Protein AF-A0A937Q677-F1 (afdb_monomer_lite)

Sequence (196 aa):
GVLLLVLLAGYMYITYIWAKRGGSMSMEGEDHDDSELMSLGKCWLFVIGGLFLVILGARILVPSASEIAHRIAVPDDIIACTMVALGTSLPELMTAIASVRKGHPEIMVGNVVGADVLNCLFVIGAAAVASPLAIPANFFTFHFPTMLIILYSFRVFIFMTKDGGGFKRWQGAWLLSIYLIYVALQYYLNVGTVQS

Secondary structure (DSSP, 8-state):
-HHHHHHHHHHHHHHHHHHHHS-----------------HHHHHHHHHHHHHHHHHHHHHHHHHHHHHHHHTT--HHHHHHHHHHHHHHHHHHHHHHHHHHTT-HHHHHHHHHHHHHHIIIIIHHHHHHHS-----THIIIIIHHHHHHHHHHHHHHHHHGGGS----HHHHHHHHHHHHHHHHHHHHTTTT----

Foldseek 3Di:
DVVLQVVVVVVVVVVVVCCVVVVPPDPPDDPPPVPDPPPPVVVVCCVVVVVVVLVVVLVVVLVVVLVVCVVVVHDPVCSVVVSVVCSVCVVLVVVCVVCVVVVRNVVNVVSVVVVVSCCVRPVVVVVCVVDPDDDDPVCVVQVVVLVVVLVVLVVVQVVVCVVPNPDDPVSVVVSVVSVVVSVVCCVVVVVPPPPD

pLDDT: mean 78.94, std 14.64, range [32.75, 94.12]

Structure (mmCIF, N/CA/C/O backbone):
data_AF-A0A937Q677-F1
#
_entry.id   AF-A0A937Q677-F1
#
loop_
_atom_site.group_PDB
_atom_site.id
_atom_site.type_symbol
_atom_site.label_atom_id
_atom_site.label_alt_id
_atom_site.label_comp_id
_atom_site.label_asym_id
_atom_site.label_entity_id
_atom_site.label_seq_id
_atom_site.pdbx_PDB_ins_code
_atom_site.Cartn_x
_atom_site.Cartn_y
_atom_site.Cartn_z
_atom_site.occupancy
_atom_site.B_iso_or_equiv
_atom_site.auth_seq_id
_atom_site.auth_comp_id
_atom_site.auth_asym_id
_atom_site.auth_atom_id
_atom_site.pdbx_PDB_model_num
ATOM 1 N N . GLY A 1 1 ? 4.928 -19.772 -4.722 1.00 84.50 1 GLY A N 1
ATOM 2 C CA . GLY A 1 1 ? 3.512 -19.726 -4.319 1.00 84.50 1 GLY A CA 1
ATOM 3 C C . GLY A 1 1 ? 3.270 -20.310 -2.941 1.00 84.50 1 GLY A C 1
ATOM 4 O O . GLY A 1 1 ? 3.121 -19.552 -1.995 1.00 84.50 1 GLY A O 1
ATOM 5 N N . VAL A 1 2 ? 3.286 -21.642 -2.806 1.00 88.50 2 VAL A N 1
ATOM 6 C CA . VAL A 1 2 ? 2.875 -22.368 -1.580 1.00 88.50 2 VAL A CA 1
ATOM 7 C C . VAL A 1 2 ? 3.542 -21.859 -0.294 1.00 88.50 2 VAL A C 1
ATOM 9 O O . VAL A 1 2 ? 2.855 -21.653 0.700 1.00 88.50 2 VAL A O 1
ATOM 12 N N . LEU A 1 3 ? 4.848 -21.570 -0.316 1.00 91.31 3 LEU A N 1
ATOM 13 C CA . LEU A 1 3 ? 5.565 -21.024 0.845 1.00 91.31 3 LEU A CA 1
ATOM 14 C C . LEU A 1 3 ? 4.978 -19.691 1.347 1.00 91.31 3 LEU A C 1
ATOM 16 O O . LEU A 1 3 ? 4.844 -19.511 2.553 1.00 91.31 3 LEU A O 1
ATOM 20 N N . LEU A 1 4 ? 4.593 -18.778 0.447 1.00 89.06 4 LEU A N 1
ATOM 21 C CA . LEU A 1 4 ? 4.008 -17.481 0.820 1.00 89.06 4 LEU A CA 1
ATOM 22 C C . LEU A 1 4 ? 2.631 -17.653 1.473 1.00 89.06 4 LEU A C 1
ATOM 24 O O . LEU A 1 4 ? 2.328 -16.972 2.447 1.00 89.06 4 LEU A O 1
ATOM 28 N N . LEU A 1 5 ? 1.832 -18.610 0.992 1.00 90.31 5 LEU A N 1
ATOM 29 C CA . LEU A 1 5 ? 0.529 -18.934 1.579 1.00 90.31 5 LEU A CA 1
ATOM 30 C C . LEU A 1 5 ? 0.665 -19.592 2.961 1.00 90.31 5 LEU A C 1
ATOM 32 O O . LEU A 1 5 ? -0.107 -19.287 3.867 1.00 90.31 5 LEU A O 1
ATOM 36 N N . VAL A 1 6 ? 1.673 -20.448 3.156 1.00 92.50 6 VAL A N 1
ATOM 37 C CA . VAL A 1 6 ? 1.996 -21.001 4.483 1.00 92.50 6 VAL A CA 1
ATOM 38 C C . VAL A 1 6 ? 2.438 -19.888 5.436 1.00 92.50 6 VAL A C 1
ATOM 40 O O . VAL A 1 6 ? 2.006 -19.857 6.588 1.00 92.50 6 VAL A O 1
ATOM 43 N N . LEU A 1 7 ? 3.248 -18.941 4.956 1.00 91.94 7 LEU A N 1
ATOM 44 C CA . LEU A 1 7 ? 3.677 -17.789 5.747 1.00 91.94 7 LEU A CA 1
ATOM 45 C C . LEU A 1 7 ? 2.488 -16.892 6.114 1.00 91.94 7 LEU A C 1
ATOM 47 O O . LEU A 1 7 ? 2.388 -16.475 7.264 1.00 91.94 7 LEU A O 1
ATOM 51 N N . LEU A 1 8 ? 1.545 -16.671 5.192 1.00 92.12 8 LEU A N 1
ATOM 52 C CA . LEU A 1 8 ? 0.288 -15.970 5.470 1.00 92.12 8 LEU A CA 1
ATOM 53 C C . LEU A 1 8 ? -0.513 -16.650 6.582 1.00 92.12 8 LEU A C 1
ATOM 55 O O . LEU A 1 8 ? -0.942 -15.983 7.521 1.00 92.12 8 LEU A O 1
ATOM 59 N N . ALA A 1 9 ? -0.691 -17.971 6.498 1.00 91.75 9 ALA A N 1
ATOM 60 C CA . ALA A 1 9 ? -1.401 -18.732 7.521 1.00 91.75 9 ALA A CA 1
ATOM 61 C C . ALA A 1 9 ? -0.704 -18.616 8.888 1.00 91.75 9 ALA A C 1
ATOM 63 O O . ALA A 1 9 ? -1.363 -18.396 9.904 1.00 91.75 9 ALA A O 1
ATOM 64 N N . GLY A 1 10 ? 0.631 -18.681 8.908 1.00 92.31 10 GLY A N 1
ATOM 65 C CA . GLY A 1 10 ? 1.434 -18.448 10.108 1.00 92.31 10 GLY A CA 1
ATOM 66 C C . GLY A 1 10 ? 1.271 -17.033 10.671 1.00 92.31 10 GLY A C 1
ATOM 67 O O . GLY A 1 10 ? 1.056 -16.879 11.871 1.00 92.31 10 GLY A O 1
ATOM 68 N N . TYR A 1 11 ? 1.309 -16.005 9.820 1.00 90.00 11 TYR A N 1
ATOM 69 C CA . TYR A 1 11 ? 1.083 -14.612 10.212 1.00 90.00 11 TYR A CA 1
ATOM 70 C C . TYR A 1 11 ? -0.312 -14.416 10.817 1.00 90.00 11 TYR A C 1
ATOM 72 O O . TYR A 1 11 ? -0.428 -13.875 11.916 1.00 90.00 11 TYR A O 1
ATOM 80 N N . MET A 1 12 ? -1.365 -14.909 10.155 1.00 89.50 12 MET A N 1
ATOM 81 C CA . MET A 1 12 ? -2.733 -14.838 10.678 1.00 89.50 12 MET A CA 1
ATOM 82 C C . MET A 1 12 ? -2.859 -15.558 12.021 1.00 89.50 12 MET A C 1
ATOM 84 O O . MET A 1 12 ? -3.497 -15.041 12.934 1.00 89.50 12 MET A O 1
ATOM 88 N N . TYR A 1 13 ? -2.219 -16.718 12.170 1.00 91.44 13 TYR A N 1
ATOM 89 C CA . TYR A 1 13 ? -2.234 -17.483 13.413 1.00 91.44 13 TYR A CA 1
ATOM 90 C C . TYR A 1 13 ? -1.513 -16.764 14.563 1.00 91.44 13 TYR A C 1
ATOM 92 O O . TYR A 1 13 ? -2.050 -16.680 15.669 1.00 91.44 13 TYR A O 1
ATOM 100 N N . ILE A 1 14 ? -0.325 -16.200 14.316 1.00 89.19 14 ILE A N 1
ATOM 101 C CA . ILE A 1 14 ? 0.430 -15.430 15.318 1.00 89.19 14 ILE A CA 1
ATOM 102 C C . ILE A 1 14 ? -0.356 -14.186 15.731 1.00 89.19 14 ILE A C 1
ATOM 104 O O . ILE A 1 14 ? -0.534 -13.953 16.926 1.00 89.19 14 ILE A O 1
ATOM 108 N N . THR A 1 15 ? -0.873 -13.428 14.762 1.00 85.88 15 THR A N 1
ATOM 109 C CA . THR A 1 15 ? -1.679 -12.227 15.015 1.00 85.88 15 THR A CA 1
ATOM 110 C C . THR A 1 15 ? -2.950 -12.569 15.788 1.00 85.88 15 THR A C 1
ATOM 112 O O . THR A 1 15 ? -3.281 -11.885 16.752 1.00 85.88 15 THR A O 1
ATOM 115 N N . TYR A 1 16 ? -3.622 -13.671 15.445 1.00 86.75 16 TYR A N 1
ATOM 116 C CA . TYR A 1 16 ? -4.781 -14.166 16.186 1.00 86.75 16 TYR A CA 1
ATOM 117 C C . TYR A 1 16 ? -4.435 -14.511 17.643 1.00 86.75 16 TYR A C 1
ATOM 119 O O . TYR A 1 16 ? -5.156 -14.130 18.566 1.00 86.75 16 TYR A O 1
ATOM 127 N N . ILE A 1 17 ? -3.309 -15.192 17.882 1.00 86.19 17 ILE A N 1
ATOM 128 C CA . ILE A 1 17 ? -2.849 -15.510 19.241 1.00 86.19 17 ILE A CA 1
ATOM 129 C C . ILE A 1 17 ? -2.483 -14.246 20.014 1.00 86.19 17 ILE A C 1
ATOM 131 O O . ILE A 1 17 ? -2.814 -14.152 21.194 1.00 86.19 17 ILE A O 1
ATOM 135 N N . TRP A 1 18 ? -1.800 -13.290 19.386 1.00 83.75 18 TRP A N 1
ATOM 136 C CA . TRP A 1 18 ? -1.428 -12.025 20.019 1.00 83.75 18 TRP A CA 1
ATOM 137 C C . TRP A 1 18 ? -2.662 -11.202 20.381 1.00 83.75 18 TRP A C 1
ATOM 139 O O . TRP A 1 18 ? -2.760 -10.742 21.515 1.00 83.75 18 TRP A O 1
ATOM 149 N N . ALA A 1 19 ? -3.645 -11.122 19.484 1.00 79.94 19 ALA A N 1
ATOM 150 C CA . ALA A 1 19 ? -4.929 -10.485 19.760 1.00 79.94 19 ALA A CA 1
ATOM 151 C C . ALA A 1 19 ? -5.662 -11.164 20.929 1.00 79.94 19 ALA A C 1
ATOM 153 O O . ALA A 1 19 ? -6.208 -10.489 21.798 1.00 79.94 19 ALA A O 1
ATOM 154 N N . LYS A 1 20 ? -5.623 -12.502 21.003 1.00 80.81 20 LYS A N 1
ATOM 155 C CA . LYS A 1 20 ? -6.254 -13.266 22.089 1.00 80.81 20 LYS A CA 1
ATOM 156 C C . LYS A 1 20 ? -5.504 -13.170 23.425 1.00 80.81 20 LYS A C 1
ATOM 158 O O . LYS A 1 20 ? -6.129 -13.282 24.474 1.00 80.81 20 LYS A O 1
ATOM 163 N N . ARG A 1 21 ? -4.176 -13.010 23.410 1.00 75.56 21 ARG A N 1
ATOM 164 C CA . ARG A 1 21 ? -3.330 -12.932 24.620 1.00 75.56 21 ARG A CA 1
ATOM 165 C C . ARG A 1 21 ? -3.148 -11.509 25.158 1.00 75.56 21 ARG A C 1
ATOM 167 O O . ARG A 1 21 ? -2.834 -11.374 26.333 1.00 75.56 21 ARG A O 1
ATOM 174 N N . GLY A 1 22 ? -3.328 -10.480 24.332 1.00 57.59 22 GLY A N 1
ATOM 175 C CA . GLY A 1 22 ? -3.119 -9.069 24.673 1.00 57.59 22 GLY A CA 1
ATOM 176 C C . GLY A 1 22 ? -4.382 -8.221 24.541 1.00 57.59 22 GLY A C 1
ATOM 177 O O . GLY A 1 22 ? -4.305 -7.115 24.017 1.00 57.59 22 GLY A O 1
ATOM 178 N N . GLY A 1 23 ? -5.539 -8.752 24.950 1.00 50.75 23 GLY A N 1
ATOM 179 C CA . GLY A 1 23 ? -6.844 -8.098 24.838 1.00 50.75 23 GLY A CA 1
ATOM 180 C C . GLY A 1 23 ? -6.971 -6.813 25.660 1.00 50.75 23 GLY A C 1
ATOM 181 O O . GLY A 1 23 ? -7.596 -6.827 26.709 1.00 50.75 23 GLY A O 1
ATOM 182 N N . SER A 1 24 ? -6.374 -5.731 25.164 1.00 43.12 24 SER A N 1
ATOM 183 C CA . SER A 1 24 ? -6.767 -4.327 25.317 1.00 43.12 24 SER A CA 1
ATOM 184 C C . SER A 1 24 ? -5.703 -3.478 24.615 1.00 43.12 24 SER A C 1
ATOM 186 O O . SER A 1 24 ? -4.842 -2.872 25.251 1.00 43.12 24 SER A O 1
ATOM 188 N N . MET A 1 25 ? -5.725 -3.443 23.282 1.00 41.78 25 MET A N 1
ATOM 189 C CA . MET A 1 25 ? -5.209 -2.257 22.607 1.00 41.78 25 MET A CA 1
ATOM 190 C C . MET A 1 25 ? -6.271 -1.201 22.865 1.00 41.78 25 MET A C 1
ATOM 192 O O . MET A 1 25 ? -7.358 -1.273 22.296 1.00 41.78 25 MET A O 1
ATOM 196 N N . SER A 1 26 ? -6.016 -0.358 23.860 1.00 37.59 26 SER A N 1
ATOM 197 C CA . SER A 1 26 ? -6.897 0.724 24.268 1.00 37.59 26 SER A CA 1
ATOM 198 C C . SER A 1 26 ? -7.192 1.586 23.047 1.00 37.59 26 SER A C 1
ATOM 200 O O . SER A 1 26 ? -6.361 2.392 22.636 1.00 37.59 26 SER A O 1
ATOM 202 N N . MET A 1 27 ? -8.373 1.393 22.457 1.00 39.50 27 MET A N 1
ATOM 203 C CA . MET A 1 27 ? -9.041 2.470 21.747 1.00 39.50 27 MET A CA 1
ATOM 204 C C . MET A 1 27 ? -9.381 3.507 22.812 1.00 39.50 27 MET A C 1
ATOM 206 O O . MET A 1 27 ? -10.426 3.445 23.452 1.00 39.50 27 MET A O 1
ATOM 210 N N . GLU A 1 28 ? -8.437 4.397 23.099 1.00 35.53 28 GLU A N 1
ATOM 211 C CA . GLU A 1 28 ? -8.758 5.614 23.826 1.00 35.53 28 GLU A CA 1
ATOM 212 C C . GLU A 1 28 ? -9.603 6.484 22.893 1.00 35.53 28 GLU A C 1
ATOM 214 O O . GLU A 1 28 ? -9.104 7.026 21.909 1.00 35.53 28 GLU A O 1
ATOM 219 N N . GLY A 1 29 ? -10.895 6.589 23.214 1.00 39.66 29 GLY A N 1
ATOM 220 C CA . GLY A 1 29 ? -11.734 7.703 22.788 1.00 39.66 29 GLY A CA 1
ATOM 221 C C . GLY A 1 29 ? -12.753 7.435 21.681 1.00 39.66 29 GLY A C 1
ATOM 222 O O . GLY A 1 29 ? -12.838 8.231 20.756 1.00 39.66 29 GLY A O 1
ATOM 223 N N . GLU A 1 30 ? -13.594 6.413 21.806 1.00 38.16 30 GLU A N 1
ATOM 224 C CA . GLU A 1 30 ? -15.012 6.624 21.492 1.00 38.16 30 GLU A CA 1
ATOM 225 C C . GLU A 1 30 ? -15.757 6.454 22.817 1.00 38.16 30 GLU A C 1
ATOM 227 O O . GLU A 1 30 ? -15.551 5.463 23.523 1.00 38.16 30 GLU A O 1
ATOM 232 N N . ASP A 1 31 ? -16.562 7.454 23.193 1.00 33.97 31 ASP A N 1
ATOM 233 C CA . ASP A 1 31 ? -17.651 7.245 24.139 1.00 33.97 31 ASP A CA 1
ATOM 234 C C . ASP A 1 31 ? -18.405 6.019 23.625 1.00 33.97 31 ASP A C 1
ATOM 236 O O . ASP A 1 31 ? -19.114 6.084 22.617 1.00 33.97 31 ASP A O 1
ATOM 240 N N . HIS A 1 32 ? -18.184 4.876 24.275 1.00 40.62 32 HIS A N 1
ATOM 241 C CA . HIS A 1 32 ? -19.080 3.747 24.170 1.00 40.62 32 HIS A CA 1
ATOM 242 C C . HIS A 1 32 ? -20.385 4.237 24.784 1.00 40.62 32 HIS A C 1
ATOM 244 O O . HIS A 1 32 ? -20.652 4.048 25.967 1.00 40.62 32 HIS A O 1
ATOM 250 N N . ASP A 1 33 ? -21.192 4.912 23.967 1.00 36.78 33 ASP A N 1
ATOM 251 C CA . ASP A 1 33 ? -22.622 4.804 24.115 1.00 36.78 33 ASP A CA 1
ATOM 252 C C . ASP A 1 33 ? -22.855 3.293 24.123 1.00 36.78 33 ASP A C 1
ATOM 254 O O . ASP A 1 33 ? -22.565 2.609 23.130 1.00 36.78 33 ASP A O 1
ATOM 258 N N . ASP A 1 34 ? -23.275 2.770 25.276 1.00 39.81 34 ASP A N 1
ATOM 259 C CA . ASP A 1 34 ? -23.801 1.419 25.482 1.00 39.81 34 ASP A CA 1
ATOM 260 C C . ASP A 1 34 ? -25.092 1.251 24.648 1.00 39.81 34 ASP A C 1
ATOM 262 O O . ASP A 1 34 ? -26.147 0.829 25.122 1.00 39.81 34 ASP A O 1
ATOM 266 N N . SER A 1 35 ? -25.033 1.636 23.374 1.00 46.31 35 SER A N 1
ATOM 267 C CA . SER A 1 35 ? -26.044 1.434 22.369 1.00 46.31 35 SER A CA 1
ATOM 268 C C . SER A 1 35 ? -26.069 -0.064 22.116 1.00 46.31 35 SER A C 1
ATOM 270 O O . SER A 1 35 ? -25.126 -0.643 21.578 1.00 46.31 35 SER A O 1
ATOM 272 N N . GLU A 1 36 ? -27.121 -0.684 22.652 1.00 55.19 36 GLU A N 1
ATOM 273 C CA . GLU A 1 36 ? -27.552 -2.067 22.468 1.00 55.19 36 GLU A CA 1
ATOM 274 C C . GLU A 1 36 ? -26.677 -2.858 21.494 1.00 55.19 36 GLU A C 1
ATOM 276 O O . GLU A 1 36 ? -26.716 -2.576 20.293 1.00 55.19 36 GLU A O 1
ATOM 281 N N . LEU A 1 37 ?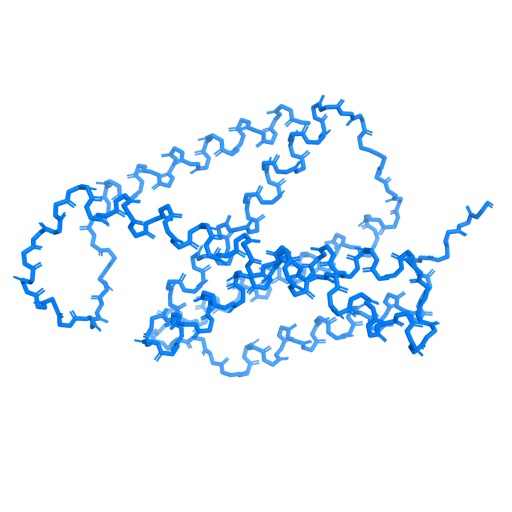 -25.943 -3.868 21.994 1.00 58.88 37 LEU A N 1
ATOM 282 C CA . LEU A 1 37 ? -25.223 -4.852 21.177 1.00 58.88 37 LEU A CA 1
ATOM 283 C C . LEU A 1 37 ? -26.008 -5.120 19.892 1.00 58.88 37 LEU A C 1
ATOM 285 O O . LEU A 1 37 ? -27.051 -5.783 19.915 1.00 58.88 37 LEU A O 1
ATOM 289 N N . MET A 1 38 ? -25.544 -4.537 18.781 1.00 61.06 38 MET A N 1
ATOM 290 C CA . MET A 1 38 ? -26.293 -4.598 17.539 1.00 61.06 38 MET A CA 1
ATOM 291 C C . MET A 1 38 ? -26.485 -6.070 17.204 1.00 61.06 38 MET A C 1
ATOM 293 O O . MET A 1 38 ? -25.516 -6.823 17.100 1.00 61.06 38 MET A O 1
ATOM 297 N N . SER A 1 39 ? -27.749 -6.486 17.070 1.00 81.12 39 SER A N 1
ATOM 298 C CA . SER A 1 39 ? -28.092 -7.849 16.667 1.00 81.12 39 SER A CA 1
ATOM 299 C C . SER A 1 39 ? -27.192 -8.276 15.509 1.00 81.12 39 SER A C 1
ATOM 301 O O . SER A 1 39 ? -27.015 -7.510 14.559 1.00 81.12 39 SER A O 1
ATOM 303 N N . LEU A 1 40 ? -26.642 -9.494 15.576 1.00 83.94 40 LEU A N 1
ATOM 304 C CA . LEU A 1 40 ? -25.746 -10.059 14.558 1.00 83.94 40 LEU A CA 1
ATOM 305 C C . LEU A 1 40 ? -26.269 -9.832 13.129 1.00 83.94 40 LEU A C 1
ATOM 307 O O . LEU A 1 40 ? -25.483 -9.580 12.218 1.00 83.94 40 LEU A O 1
ATOM 311 N N . GLY A 1 41 ? -27.594 -9.842 12.944 1.00 87.94 41 GLY A N 1
ATOM 312 C CA . GLY A 1 41 ? -28.233 -9.532 11.665 1.00 87.94 41 GLY A CA 1
ATOM 313 C C . GLY A 1 41 ? -27.984 -8.102 11.168 1.00 87.94 41 GLY A C 1
ATOM 314 O O . GLY A 1 41 ? -27.694 -7.914 9.991 1.00 87.94 41 GLY A O 1
ATOM 315 N N . LYS A 1 42 ? -28.033 -7.093 12.048 1.00 87.62 42 LYS A N 1
ATOM 316 C CA . LYS A 1 42 ? -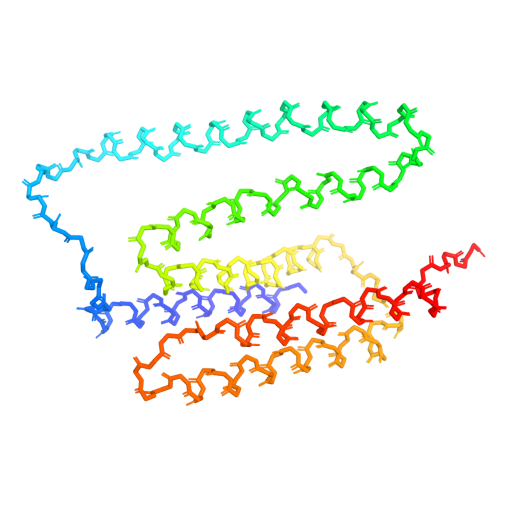27.715 -5.698 11.699 1.00 87.62 42 LYS A CA 1
ATOM 317 C C . LYS A 1 42 ? -26.235 -5.544 11.337 1.00 87.62 42 LYS A C 1
ATOM 319 O O . LYS A 1 42 ? -25.933 -4.875 10.355 1.00 87.62 42 LYS A O 1
ATOM 324 N N . CYS A 1 43 ? -25.325 -6.199 12.062 1.00 87.94 43 CYS A N 1
ATOM 325 C CA . CYS A 1 43 ? -23.891 -6.172 11.745 1.00 87.94 43 CYS A CA 1
ATOM 326 C C . CYS A 1 43 ? -23.606 -6.749 10.353 1.00 87.94 43 CYS A C 1
ATOM 328 O O . CYS A 1 43 ? -22.952 -6.102 9.537 1.00 87.94 43 CYS A O 1
ATOM 330 N N . TRP A 1 44 ? -24.155 -7.928 10.046 1.00 91.81 44 TRP A N 1
ATOM 331 C CA . TRP A 1 44 ? -24.030 -8.524 8.714 1.00 91.81 44 TRP A CA 1
ATOM 332 C C . TRP A 1 44 ? -24.647 -7.651 7.622 1.00 91.81 44 TRP A C 1
ATOM 334 O O . TRP A 1 44 ? -24.061 -7.520 6.549 1.00 91.81 44 TRP A O 1
ATOM 344 N N . LEU A 1 45 ? -25.784 -7.008 7.900 1.00 92.38 45 LEU A N 1
ATOM 345 C CA . LEU A 1 45 ? -26.418 -6.083 6.964 1.00 92.38 45 LEU A CA 1
ATOM 346 C C . LEU A 1 45 ? -25.519 -4.881 6.650 1.00 92.38 45 LEU A C 1
ATOM 348 O O . LEU A 1 45 ? -25.371 -4.535 5.481 1.00 92.38 45 LEU A O 1
ATOM 352 N N . PHE A 1 46 ? -24.871 -4.282 7.653 1.00 90.81 46 PHE A N 1
ATOM 353 C CA . PHE A 1 46 ? -23.921 -3.189 7.427 1.00 90.81 46 PHE A CA 1
ATOM 354 C C . PHE A 1 46 ? -22.671 -3.638 6.667 1.00 90.81 46 PHE A C 1
ATOM 356 O O . PHE A 1 46 ? -22.234 -2.926 5.766 1.00 90.81 46 PHE A O 1
ATOM 363 N N . VAL A 1 47 ? -22.120 -4.817 6.973 1.00 89.50 47 VAL A N 1
ATOM 364 C CA . VAL A 1 47 ? -20.946 -5.355 6.263 1.00 89.50 47 VAL A CA 1
ATOM 365 C C . VAL A 1 47 ? -21.270 -5.618 4.793 1.00 89.50 47 VAL A C 1
ATOM 367 O O . VAL A 1 47 ? -20.558 -5.145 3.909 1.00 89.50 47 VAL A O 1
ATOM 370 N N . ILE A 1 48 ? -22.361 -6.335 4.515 1.00 93.25 48 ILE A N 1
ATOM 371 C CA . ILE A 1 48 ? -22.765 -6.674 3.145 1.00 93.25 48 ILE A CA 1
ATOM 372 C C . ILE A 1 48 ? -23.190 -5.414 2.386 1.00 93.25 48 ILE A C 1
ATOM 374 O O . ILE A 1 48 ? -22.788 -5.227 1.240 1.00 93.25 48 ILE A O 1
ATOM 378 N N . GLY A 1 49 ? -23.963 -4.530 3.022 1.00 94.12 49 GLY A N 1
ATOM 379 C CA . GLY A 1 49 ? -24.399 -3.268 2.428 1.00 94.12 49 GLY A CA 1
ATOM 380 C C . GLY A 1 49 ? -23.228 -2.339 2.106 1.00 94.12 49 GLY A C 1
ATOM 381 O O . GLY A 1 49 ? -23.166 -1.789 1.009 1.00 94.12 49 GLY A O 1
ATOM 382 N N . GLY A 1 50 ? -22.264 -2.217 3.022 1.00 89.94 50 GLY A N 1
ATOM 383 C CA . GLY A 1 50 ? -21.039 -1.450 2.809 1.00 89.94 50 GLY A CA 1
ATOM 384 C C . GLY A 1 50 ? -20.196 -2.022 1.671 1.00 89.94 50 GLY A C 1
ATOM 385 O O . GLY A 1 50 ? -19.814 -1.285 0.764 1.00 89.94 50 GLY A O 1
ATOM 386 N N . LEU A 1 51 ? -19.975 -3.340 1.662 1.00 89.19 51 LEU A N 1
ATOM 387 C CA . LEU A 1 51 ? -19.246 -4.017 0.588 1.00 89.19 51 LEU A CA 1
ATOM 388 C C . LEU A 1 51 ? -19.928 -3.814 -0.772 1.00 89.19 51 LEU A C 1
ATOM 390 O O . LEU A 1 51 ? -19.267 -3.481 -1.755 1.00 89.19 51 LEU A O 1
ATOM 394 N N . PHE A 1 52 ? -21.252 -3.966 -0.825 1.00 92.19 52 PHE A N 1
ATOM 395 C CA . PHE A 1 52 ? -22.034 -3.731 -2.035 1.00 92.19 52 PHE A CA 1
ATOM 396 C C . PHE A 1 52 ? -21.877 -2.293 -2.541 1.00 92.19 52 PHE A C 1
ATOM 398 O O . PHE A 1 52 ? -21.634 -2.084 -3.729 1.00 92.19 52 PHE A O 1
ATOM 405 N N . LEU A 1 53 ? -21.961 -1.305 -1.646 1.00 90.25 53 LEU A N 1
ATOM 406 C CA . LEU A 1 53 ? -21.837 0.105 -2.004 1.00 90.25 53 LEU A CA 1
ATOM 407 C C . LEU A 1 53 ? -20.432 0.449 -2.521 1.00 90.25 53 LEU A C 1
ATOM 409 O O . LEU A 1 53 ? -20.310 1.197 -3.489 1.00 90.25 53 LEU A O 1
ATOM 413 N N . VAL A 1 54 ? -19.383 -0.136 -1.934 1.00 87.56 54 VAL A N 1
ATOM 414 C CA . VAL A 1 54 ? -17.997 0.016 -2.409 1.00 87.56 54 VAL A CA 1
ATOM 415 C C . VAL A 1 54 ? -17.836 -0.565 -3.814 1.00 87.56 54 VAL A C 1
ATOM 417 O O . VAL A 1 54 ? -17.313 0.111 -4.700 1.00 87.56 54 VAL A O 1
ATOM 420 N N . ILE A 1 55 ? -18.332 -1.785 -4.051 1.00 87.19 55 ILE A N 1
ATOM 421 C CA . ILE A 1 55 ? -18.268 -2.435 -5.370 1.00 87.19 55 ILE A CA 1
ATOM 422 C C . ILE A 1 55 ? -19.036 -1.618 -6.412 1.00 87.19 55 ILE A C 1
ATOM 424 O O . ILE A 1 55 ? -18.551 -1.413 -7.526 1.00 87.19 55 ILE A O 1
ATOM 428 N N . LEU A 1 56 ? -20.230 -1.139 -6.059 1.00 89.69 56 LEU A N 1
ATOM 429 C CA . LEU A 1 56 ? -21.054 -0.331 -6.949 1.00 89.69 56 LEU A CA 1
ATOM 430 C C . LEU A 1 56 ? -20.379 1.009 -7.269 1.00 89.69 56 LEU A C 1
ATOM 432 O O . LEU A 1 56 ? -20.317 1.396 -8.434 1.00 89.69 56 LEU A O 1
ATOM 436 N N . GLY A 1 57 ? -19.820 1.677 -6.258 1.00 87.38 57 GLY A N 1
ATOM 437 C CA . GLY A 1 57 ? -19.070 2.919 -6.426 1.00 87.38 57 GLY A CA 1
ATOM 438 C C . GLY A 1 57 ? -17.886 2.748 -7.375 1.00 87.38 57 GLY A C 1
ATOM 439 O O . GLY A 1 57 ? -17.751 3.518 -8.324 1.00 87.38 57 GLY A O 1
ATOM 440 N N . ALA A 1 58 ? -17.087 1.693 -7.193 1.00 84.25 58 ALA A N 1
ATOM 441 C CA . ALA A 1 58 ? -15.974 1.378 -8.087 1.00 84.25 58 ALA A CA 1
ATOM 442 C C . ALA A 1 58 ? -16.448 1.096 -9.525 1.00 84.25 58 ALA A C 1
ATOM 444 O O . ALA A 1 58 ? -15.872 1.624 -10.475 1.00 84.25 58 ALA A O 1
ATOM 445 N N . ARG A 1 59 ? -17.540 0.334 -9.700 1.00 86.12 59 ARG A N 1
ATOM 446 C CA . ARG A 1 59 ? -18.116 0.033 -11.024 1.00 86.12 59 ARG A CA 1
ATOM 447 C C . ARG A 1 59 ? -18.635 1.258 -11.772 1.00 86.12 59 ARG A C 1
ATOM 449 O O . ARG A 1 59 ? -18.681 1.213 -12.994 1.00 86.12 59 ARG A O 1
ATOM 456 N N . ILE A 1 60 ? -19.039 2.316 -11.074 1.00 88.06 60 ILE A N 1
ATOM 457 C CA . ILE A 1 60 ? -19.507 3.562 -11.701 1.00 88.06 60 ILE A CA 1
ATOM 458 C C . ILE A 1 60 ? -18.330 4.510 -11.955 1.00 88.06 60 ILE A C 1
ATOM 460 O O . ILE A 1 60 ? -18.222 5.099 -13.033 1.00 88.06 60 ILE A O 1
ATOM 464 N N . LEU A 1 61 ? -17.432 4.647 -10.978 1.00 85.94 61 LEU A N 1
ATOM 465 C CA . LEU A 1 61 ? -16.307 5.576 -11.035 1.00 85.94 61 LEU A CA 1
ATOM 466 C C . LEU A 1 61 ? -15.278 5.167 -12.096 1.00 85.94 61 LEU A C 1
ATOM 468 O O . LEU A 1 61 ? -14.820 6.018 -12.857 1.00 85.94 61 LEU A O 1
ATOM 472 N N . VAL A 1 62 ? -14.948 3.874 -12.180 1.00 84.62 62 VAL A N 1
ATOM 473 C CA . VAL A 1 62 ? -13.892 3.375 -13.071 1.00 84.62 62 VAL A CA 1
ATOM 474 C C . VAL A 1 62 ? -14.202 3.636 -14.558 1.00 84.62 62 VAL A C 1
ATOM 476 O O . VAL A 1 62 ? -13.384 4.259 -15.231 1.00 84.62 62 VAL A O 1
ATOM 479 N N . PRO A 1 63 ? -15.379 3.274 -15.101 1.00 85.38 63 PRO A N 1
ATOM 480 C CA . PRO A 1 63 ? -15.699 3.571 -16.498 1.00 85.38 63 PRO A CA 1
ATOM 481 C C . PRO A 1 63 ? -15.828 5.072 -16.771 1.00 85.38 63 PRO A C 1
ATOM 483 O O . PRO A 1 63 ? -15.378 5.553 -17.806 1.00 85.38 63 PRO A O 1
ATOM 486 N N . SER A 1 64 ? -16.398 5.831 -15.829 1.00 88.12 64 SER A N 1
ATOM 487 C CA . SER A 1 64 ? -16.607 7.274 -15.997 1.00 88.12 64 SER A CA 1
ATOM 488 C C . SER A 1 64 ? -15.285 8.037 -16.108 1.00 88.12 64 SER A C 1
ATOM 490 O O . SER A 1 64 ? -15.142 8.912 -16.958 1.00 88.12 64 SER A O 1
ATOM 492 N N . ALA A 1 65 ? -14.296 7.698 -15.280 1.00 85.94 65 ALA A N 1
ATOM 493 C CA . ALA A 1 65 ? -12.974 8.312 -15.367 1.00 85.94 65 ALA A CA 1
ATOM 494 C C . ALA A 1 65 ? -12.152 7.781 -16.560 1.00 85.94 65 ALA A C 1
ATOM 496 O O . ALA A 1 65 ? -11.388 8.551 -17.140 1.00 85.94 65 ALA A O 1
ATOM 497 N N . SER A 1 66 ? -12.372 6.533 -16.997 1.00 85.56 66 SER A N 1
ATOM 498 C CA . SER A 1 66 ? -11.806 5.997 -18.248 1.00 85.56 66 SER A CA 1
ATOM 499 C C . SER A 1 66 ? -12.245 6.826 -19.457 1.00 85.56 66 SER A C 1
ATOM 501 O O . SER A 1 66 ? -11.416 7.252 -20.253 1.00 85.56 66 SER A O 1
ATOM 503 N N . GLU A 1 67 ? -13.539 7.135 -19.561 1.00 87.88 67 GLU A N 1
ATOM 504 C CA . GLU A 1 67 ? -14.107 7.952 -20.642 1.00 87.88 67 GLU A CA 1
ATOM 505 C C . GLU A 1 67 ? -13.504 9.369 -20.681 1.00 87.88 67 GLU A C 1
ATOM 507 O O . GLU A 1 67 ? -13.212 9.904 -21.752 1.00 87.88 67 GLU A O 1
ATOM 512 N N . ILE A 1 68 ? -13.263 9.978 -19.515 1.00 89.06 68 ILE A N 1
ATOM 513 C CA . ILE A 1 68 ? -12.576 11.276 -19.424 1.00 89.06 68 ILE A CA 1
ATOM 514 C C . ILE A 1 68 ? -11.128 11.150 -19.916 1.00 89.06 68 ILE A C 1
ATOM 516 O O . ILE A 1 68 ? -10.669 12.007 -20.670 1.00 89.06 68 ILE A O 1
ATOM 520 N N . ALA A 1 69 ? -10.425 10.082 -19.531 1.00 86.12 69 ALA A N 1
ATOM 521 C CA . ALA A 1 69 ? -9.043 9.836 -19.934 1.00 86.12 69 ALA A CA 1
ATOM 522 C C . ALA A 1 69 ? -8.897 9.599 -21.452 1.00 86.12 69 ALA A C 1
ATOM 524 O O . ALA A 1 69 ? -7.978 10.137 -22.071 1.00 86.12 69 ALA A O 1
ATOM 525 N N . HIS A 1 70 ? -9.840 8.892 -22.084 1.00 86.81 70 HIS A N 1
ATOM 526 C CA . HIS A 1 70 ? -9.852 8.743 -23.544 1.00 86.81 70 HIS A CA 1
ATOM 527 C C . HIS A 1 70 ? -10.030 10.090 -24.258 1.00 86.81 70 HIS A C 1
ATOM 529 O O . HIS A 1 70 ? -9.382 10.346 -25.273 1.00 86.81 70 HIS A O 1
ATOM 535 N N . ARG A 1 71 ? -10.857 10.999 -23.719 1.00 89.50 71 ARG A N 1
ATOM 536 C CA . ARG A 1 71 ? -11.077 12.338 -24.307 1.00 89.50 71 ARG A CA 1
ATOM 537 C C . ARG A 1 71 ? -9.838 13.224 -24.281 1.00 89.50 71 ARG A C 1
ATOM 539 O O . ARG A 1 71 ? -9.715 14.105 -25.126 1.00 89.50 71 ARG A O 1
ATOM 546 N N . ILE A 1 72 ? -8.924 12.985 -23.344 1.00 90.94 72 ILE A N 1
ATOM 547 C CA . ILE A 1 72 ? -7.622 13.662 -23.273 1.00 90.94 72 ILE A CA 1
ATOM 548 C C . ILE A 1 72 ? -6.504 12.870 -23.981 1.00 90.94 72 ILE A C 1
ATOM 550 O O . ILE A 1 72 ? -5.330 13.164 -23.774 1.00 90.94 72 ILE A O 1
ATOM 554 N N . ALA A 1 73 ? -6.867 11.901 -24.834 1.00 87.69 73 ALA A N 1
ATOM 555 C CA . ALA A 1 73 ? -5.966 11.089 -25.658 1.00 87.69 73 ALA A CA 1
ATOM 556 C C . ALA A 1 73 ? -4.923 10.275 -24.867 1.00 87.69 73 ALA A C 1
ATOM 558 O O . ALA A 1 73 ? -3.811 10.042 -25.346 1.00 87.69 73 ALA A O 1
ATOM 559 N N . VAL A 1 74 ? -5.271 9.825 -23.656 1.00 84.19 74 VAL A N 1
ATOM 560 C CA . VAL A 1 74 ? -4.428 8.892 -22.894 1.00 84.19 74 VAL A CA 1
ATOM 561 C C . VAL A 1 74 ? -4.559 7.486 -23.506 1.00 84.19 74 VAL A C 1
ATOM 563 O O . VAL A 1 74 ? -5.680 7.059 -23.775 1.00 84.19 74 VAL A O 1
ATOM 566 N N . PRO A 1 75 ? -3.450 6.751 -23.714 1.00 84.25 75 PRO A N 1
ATOM 567 C CA . PRO A 1 75 ? -3.483 5.375 -24.210 1.00 84.25 75 PRO A CA 1
ATOM 568 C C . PRO A 1 75 ? -4.274 4.413 -23.313 1.00 84.25 75 PRO A C 1
ATOM 570 O O . PRO A 1 75 ? -4.107 4.422 -22.090 1.00 84.25 75 PRO A O 1
ATOM 573 N N . ASP A 1 76 ? -5.049 3.522 -23.931 1.00 82.62 76 ASP A N 1
ATOM 574 C CA . ASP A 1 76 ? -5.926 2.546 -23.266 1.00 82.62 76 ASP A CA 1
ATOM 575 C C . ASP A 1 76 ? -5.188 1.670 -22.243 1.00 82.62 76 ASP A C 1
ATOM 577 O O . ASP A 1 76 ? -5.714 1.403 -21.164 1.00 82.62 76 ASP A O 1
ATOM 581 N N . ASP A 1 77 ? -3.939 1.292 -22.527 1.00 78.06 77 ASP A N 1
ATOM 582 C CA . ASP A 1 77 ? -3.112 0.479 -21.625 1.00 78.06 77 ASP A CA 1
ATOM 583 C C . ASP A 1 77 ? -2.792 1.209 -20.310 1.00 78.06 77 ASP A C 1
ATOM 585 O O . ASP A 1 77 ? -2.817 0.622 -19.223 1.00 78.06 77 ASP A O 1
ATOM 589 N N . ILE A 1 78 ? -2.526 2.518 -20.390 1.00 78.44 78 ILE A N 1
ATOM 590 C CA . ILE A 1 78 ? -2.247 3.364 -19.221 1.00 78.44 78 ILE A CA 1
ATOM 591 C C . ILE A 1 78 ? -3.528 3.570 -18.417 1.00 78.44 78 ILE A C 1
ATOM 593 O O . ILE A 1 78 ? -3.490 3.535 -17.182 1.00 78.44 78 ILE A O 1
ATOM 597 N N . ILE A 1 79 ? -4.659 3.747 -19.107 1.00 82.81 79 ILE A N 1
ATOM 598 C CA . ILE A 1 79 ? -5.977 3.852 -18.481 1.00 82.81 79 ILE A CA 1
ATOM 599 C C . ILE A 1 79 ? -6.295 2.554 -17.742 1.00 82.81 79 ILE A C 1
ATOM 601 O O . ILE A 1 79 ? -6.585 2.603 -16.553 1.00 82.81 79 ILE A O 1
ATOM 605 N N . ALA A 1 80 ? -6.174 1.395 -18.389 1.00 79.56 80 ALA A N 1
ATOM 606 C CA . ALA A 1 80 ? -6.450 0.102 -17.774 1.00 79.56 80 ALA A CA 1
ATOM 607 C C . ALA A 1 80 ? -5.576 -0.134 -16.534 1.00 79.56 80 ALA A C 1
ATOM 609 O O . ALA A 1 80 ? -6.097 -0.443 -15.463 1.00 79.56 80 ALA A O 1
ATOM 610 N N . CYS A 1 81 ? -4.263 0.084 -16.641 1.00 79.81 81 CYS A N 1
ATOM 611 C CA . CYS A 1 81 ? -3.336 -0.098 -15.524 1.00 79.81 81 CYS A CA 1
ATOM 612 C C . CYS A 1 81 ? -3.647 0.848 -14.348 1.00 79.81 81 CYS A C 1
ATOM 614 O O . CYS A 1 81 ? -3.759 0.416 -13.198 1.00 79.81 81 CYS A O 1
ATOM 616 N N . THR A 1 82 ? -3.861 2.135 -14.632 1.00 82.06 82 THR A N 1
ATOM 617 C CA . THR A 1 82 ? -4.076 3.158 -13.599 1.00 82.06 82 THR A CA 1
ATOM 618 C C . THR A 1 82 ? -5.461 3.055 -12.976 1.00 82.06 82 THR A C 1
ATOM 620 O O . THR A 1 82 ? -5.602 3.178 -11.765 1.00 82.06 82 THR A O 1
ATOM 623 N N . MET A 1 83 ? -6.495 2.799 -13.773 1.00 84.31 83 MET A N 1
ATOM 624 C CA . MET A 1 83 ? -7.869 2.704 -13.287 1.00 84.31 83 MET A CA 1
ATOM 625 C C . MET A 1 83 ? -8.108 1.441 -12.467 1.00 84.31 83 MET A C 1
ATOM 627 O O . MET A 1 83 ? -8.855 1.493 -11.491 1.00 84.31 83 MET A O 1
ATOM 631 N N . VAL A 1 84 ? -7.444 0.331 -12.806 1.00 80.38 84 VAL A N 1
ATOM 632 C CA . VAL A 1 84 ? -7.443 -0.870 -11.962 1.00 80.38 84 VAL A CA 1
ATOM 633 C C . VAL A 1 84 ? -6.751 -0.572 -10.633 1.00 80.38 84 VAL A C 1
ATOM 635 O O . VAL A 1 84 ? -7.347 -0.822 -9.588 1.00 80.38 84 VAL A O 1
ATOM 638 N N . ALA A 1 85 ? -5.559 0.036 -10.659 1.00 80.88 85 ALA A N 1
ATOM 639 C CA . ALA A 1 85 ? -4.825 0.394 -9.444 1.00 80.88 85 ALA A CA 1
ATOM 640 C C . ALA A 1 85 ? -5.593 1.393 -8.554 1.00 80.88 85 ALA A C 1
ATOM 642 O O . ALA A 1 85 ? -5.679 1.225 -7.337 1.00 80.88 85 ALA A O 1
ATOM 643 N N . LEU A 1 86 ? -6.208 2.416 -9.154 1.00 82.19 86 LEU A N 1
ATOM 644 C CA . LEU A 1 86 ? -7.060 3.368 -8.443 1.00 82.19 86 LEU A CA 1
ATOM 645 C C . LEU A 1 86 ? -8.291 2.674 -7.863 1.00 82.19 86 LEU A C 1
ATOM 647 O O . LEU A 1 86 ? -8.611 2.883 -6.699 1.00 82.19 86 LEU A O 1
ATOM 651 N N . GLY A 1 87 ? -8.966 1.825 -8.640 1.00 79.69 87 GLY A N 1
ATOM 652 C CA . GLY A 1 87 ? -10.149 1.098 -8.187 1.00 79.69 87 GLY A CA 1
ATOM 653 C C . GLY A 1 87 ? -9.882 0.212 -6.969 1.00 79.69 87 GLY A C 1
ATOM 654 O O . GLY A 1 87 ? -10.741 0.114 -6.094 1.00 79.69 87 GLY A O 1
ATOM 655 N N . THR A 1 88 ? -8.692 -0.389 -6.878 1.00 82.44 88 THR A N 1
ATOM 656 C CA . THR A 1 88 ? -8.304 -1.237 -5.743 1.00 82.44 88 THR A CA 1
ATOM 657 C C . THR A 1 88 ? -7.887 -0.439 -4.511 1.00 82.44 88 THR A C 1
ATOM 659 O O . THR A 1 88 ? -8.287 -0.793 -3.407 1.00 82.44 88 THR A O 1
ATOM 662 N N . SER A 1 89 ? -7.127 0.648 -4.672 1.00 85.44 89 SER A N 1
ATOM 663 C CA . SER A 1 89 ? -6.546 1.383 -3.535 1.00 85.44 89 SER A CA 1
ATOM 664 C C . SER A 1 89 ? -7.403 2.550 -3.037 1.00 85.44 89 SER A C 1
ATOM 666 O O . SER A 1 89 ? -7.189 3.056 -1.936 1.00 85.44 89 SER A O 1
ATOM 668 N N . LEU A 1 90 ? -8.396 2.996 -3.811 1.00 84.94 90 LEU A N 1
ATOM 669 C CA . LEU A 1 90 ? -9.284 4.089 -3.412 1.00 84.94 90 LEU A CA 1
ATOM 670 C C . LEU A 1 90 ? -10.147 3.739 -2.186 1.00 84.94 90 LEU A C 1
ATOM 672 O O . LEU A 1 90 ? -10.221 4.576 -1.286 1.00 84.94 90 LEU A O 1
ATOM 676 N N . PRO A 1 91 ? -10.751 2.538 -2.064 1.00 82.81 91 PRO A N 1
ATOM 677 C CA . PRO A 1 91 ? -11.441 2.140 -0.837 1.00 82.81 91 PRO A CA 1
ATOM 678 C C . PRO A 1 91 ? -10.531 2.199 0.397 1.00 82.81 91 PRO A C 1
ATOM 680 O O . PRO A 1 91 ? -10.918 2.762 1.421 1.00 82.81 91 PRO A O 1
ATOM 683 N N . GLU A 1 92 ? -9.301 1.695 0.287 1.00 84.94 92 GLU A N 1
ATOM 684 C CA . GLU A 1 92 ? -8.311 1.724 1.368 1.00 84.94 92 GLU A CA 1
ATOM 685 C C . GLU A 1 92 ? -7.962 3.162 1.761 1.00 84.94 92 GLU A C 1
ATOM 687 O O . GLU A 1 92 ? -8.030 3.511 2.942 1.00 84.94 92 GLU A O 1
ATOM 692 N N . LEU A 1 93 ? -7.705 4.031 0.778 1.00 87.50 93 LEU A N 1
ATOM 693 C CA . LEU A 1 93 ? -7.459 5.455 1.004 1.00 87.50 93 LEU A CA 1
ATOM 694 C C . LEU A 1 93 ? -8.636 6.125 1.725 1.00 87.50 93 LEU A C 1
ATOM 696 O O . LEU A 1 93 ? -8.434 6.889 2.668 1.00 87.50 93 LEU A O 1
ATOM 700 N N . MET A 1 94 ? -9.871 5.821 1.321 1.00 87.00 94 MET A N 1
ATOM 701 C CA . MET A 1 94 ? -11.065 6.377 1.957 1.00 87.00 94 MET A CA 1
ATOM 702 C C . MET A 1 94 ? -11.214 5.904 3.404 1.00 87.00 94 MET A C 1
ATOM 704 O O . MET A 1 94 ? -11.505 6.723 4.277 1.00 87.00 94 MET A O 1
ATOM 708 N N . THR A 1 95 ? -10.969 4.620 3.684 1.00 86.44 95 THR A N 1
ATOM 709 C CA . THR A 1 95 ? -10.987 4.100 5.063 1.00 86.44 95 THR A CA 1
ATOM 710 C C . THR A 1 95 ? -9.885 4.716 5.926 1.00 86.44 95 THR A C 1
ATOM 712 O O . THR A 1 95 ? -10.155 5.094 7.064 1.00 86.44 95 THR A O 1
ATOM 715 N N . ALA A 1 96 ? -8.688 4.919 5.368 1.00 87.19 96 ALA A N 1
ATOM 716 C CA . ALA A 1 96 ? -7.569 5.574 6.037 1.00 87.19 96 ALA A CA 1
ATOM 717 C C . ALA A 1 96 ? -7.871 7.045 6.374 1.00 87.19 96 ALA A C 1
ATOM 719 O O . ALA A 1 96 ? -7.643 7.499 7.496 1.00 87.19 96 ALA A O 1
ATOM 720 N N . ILE A 1 97 ? -8.438 7.801 5.428 1.00 87.81 97 ILE A N 1
ATOM 721 C CA . ILE A 1 97 ? -8.858 9.189 5.668 1.00 87.81 97 ILE A CA 1
ATOM 722 C C . ILE A 1 97 ? -9.964 9.232 6.727 1.00 87.81 97 ILE A C 1
ATOM 724 O O . ILE A 1 97 ? -9.936 10.091 7.609 1.00 87.81 97 ILE A O 1
ATOM 728 N N . ALA A 1 98 ? -10.933 8.316 6.662 1.00 86.25 98 ALA A N 1
ATOM 729 C CA . ALA A 1 98 ? -12.025 8.252 7.624 1.00 86.25 98 ALA A CA 1
ATOM 730 C C . ALA A 1 98 ? -11.524 7.971 9.050 1.00 86.25 98 ALA A C 1
ATOM 732 O O . ALA A 1 98 ? -11.938 8.671 9.972 1.00 86.25 98 ALA A O 1
ATOM 733 N N . SER A 1 99 ? -10.607 7.016 9.242 1.00 84.00 99 SER A N 1
ATOM 734 C CA . SER A 1 99 ? -10.065 6.685 10.568 1.00 84.00 99 SER A CA 1
ATOM 735 C C . SER A 1 99 ? -9.219 7.819 11.152 1.00 84.00 99 SER A C 1
ATOM 737 O O . SER A 1 99 ? -9.363 8.147 12.326 1.00 84.00 99 SER A O 1
ATOM 739 N N . VAL A 1 100 ? -8.405 8.494 10.330 1.00 85.06 100 VAL A N 1
ATOM 740 C CA . VAL A 1 100 ? -7.635 9.671 10.772 1.00 85.06 100 VAL A CA 1
ATOM 741 C C . VAL A 1 100 ? -8.563 10.826 11.152 1.00 85.06 100 VAL A C 1
ATOM 743 O O . VAL A 1 100 ? -8.346 11.473 12.173 1.00 85.06 100 VAL A O 1
ATOM 746 N N . ARG A 1 101 ? -9.627 11.075 10.375 1.00 83.06 101 ARG A N 1
ATOM 747 C CA . ARG A 1 101 ? -10.621 12.118 10.692 1.00 83.06 101 ARG A CA 1
ATOM 748 C C . ARG A 1 101 ? -11.390 11.840 11.981 1.00 83.06 101 ARG A C 1
ATOM 750 O O . ARG A 1 101 ? -11.820 12.794 12.618 1.00 83.06 101 ARG A O 1
ATOM 757 N N . LYS A 1 102 ? -11.558 10.569 12.344 1.00 83.00 102 LYS A N 1
ATOM 758 C CA . LYS A 1 102 ? -12.165 10.145 13.610 1.00 83.00 102 LYS A CA 1
ATOM 759 C C . LYS A 1 102 ? -11.205 10.189 14.804 1.00 83.00 102 LYS A C 1
ATOM 761 O O . LYS A 1 102 ? -11.640 9.936 15.912 1.00 83.00 102 LYS A O 1
ATOM 766 N N . GLY A 1 103 ? -9.931 10.532 14.600 1.00 78.75 103 GLY A N 1
ATOM 767 C CA . GLY A 1 103 ? -8.948 10.602 15.683 1.00 78.75 103 GLY A CA 1
ATOM 768 C C . GLY A 1 103 ? -8.237 9.283 15.987 1.00 78.75 103 GLY A C 1
ATOM 769 O O . GLY A 1 103 ? -7.491 9.238 16.955 1.00 78.75 103 GLY A O 1
ATOM 770 N N . HIS A 1 104 ? -8.388 8.261 15.133 1.00 78.81 104 HIS A N 1
ATOM 771 C CA . HIS A 1 104 ? -7.783 6.932 15.306 1.00 78.81 104 HIS A CA 1
ATOM 772 C C . HIS A 1 104 ? -6.750 6.601 14.210 1.00 78.81 104 HIS A C 1
ATOM 774 O O . HIS A 1 104 ? -6.978 5.736 13.348 1.00 78.81 104 HIS A O 1
ATOM 780 N N . PRO A 1 105 ? -5.602 7.302 14.164 1.00 75.56 105 PRO A N 1
ATOM 781 C CA . PRO A 1 105 ? -4.551 7.047 13.180 1.00 75.56 105 PRO A CA 1
ATOM 782 C C . PRO A 1 105 ? -3.900 5.661 13.335 1.00 75.56 105 PRO A C 1
ATOM 784 O O . PRO A 1 105 ? -3.396 5.110 12.361 1.00 75.56 105 PRO A O 1
ATOM 787 N N . GLU A 1 106 ? -3.928 5.050 14.514 1.00 75.94 106 GLU A N 1
ATOM 788 C CA . GLU A 1 106 ? -3.424 3.695 14.757 1.00 75.94 106 GLU A CA 1
ATOM 789 C C . GLU A 1 106 ? -4.204 2.627 13.974 1.00 75.94 106 GLU A C 1
ATOM 791 O O . GLU A 1 106 ? -3.600 1.710 13.410 1.00 75.94 106 GLU A O 1
ATOM 796 N N . ILE A 1 107 ? -5.526 2.794 13.839 1.00 79.81 107 ILE A N 1
ATOM 797 C CA . ILE A 1 107 ? -6.378 1.912 13.026 1.00 79.81 107 ILE A CA 1
ATOM 798 C C . ILE A 1 107 ? -6.006 2.040 11.545 1.00 79.81 107 ILE A C 1
ATOM 800 O O . ILE A 1 107 ? -5.930 1.039 10.833 1.00 79.81 107 ILE A O 1
ATOM 804 N N . MET A 1 108 ? -5.713 3.265 11.090 1.00 83.44 108 MET A N 1
ATOM 805 C CA . MET A 1 108 ? -5.247 3.529 9.725 1.00 83.44 108 MET A CA 1
ATOM 806 C C . MET A 1 108 ? -3.983 2.726 9.406 1.00 83.44 108 MET A C 1
ATOM 808 O O . MET A 1 108 ? -3.906 2.082 8.362 1.00 83.44 108 MET A O 1
ATOM 812 N N . VAL A 1 109 ? -2.993 2.757 10.307 1.00 80.50 109 VAL A N 1
ATOM 813 C CA . VAL A 1 109 ? -1.710 2.065 10.113 1.00 80.50 109 VAL A CA 1
ATOM 814 C C . VAL A 1 109 ? -1.926 0.556 10.055 1.00 80.50 109 VAL A C 1
ATOM 816 O O . VAL A 1 109 ? -1.387 -0.098 9.166 1.00 80.50 109 VAL A O 1
ATOM 819 N N . GLY A 1 110 ? -2.749 0.008 10.956 1.00 79.88 110 GLY A N 1
ATOM 820 C CA . GLY A 1 110 ? -3.106 -1.411 10.947 1.00 79.88 110 GLY A CA 1
ATOM 821 C C . GLY A 1 110 ? -3.784 -1.846 9.646 1.00 79.88 110 GLY A C 1
ATOM 822 O O . GLY A 1 110 ? -3.438 -2.892 9.100 1.00 79.88 110 GLY A O 1
ATOM 823 N N . ASN A 1 111 ? -4.692 -1.021 9.117 1.00 84.81 111 ASN A N 1
ATOM 824 C CA . ASN A 1 111 ? -5.379 -1.283 7.855 1.00 84.81 111 ASN A CA 1
ATOM 825 C C . ASN A 1 111 ? -4.420 -1.282 6.653 1.00 84.81 111 ASN A C 1
ATOM 827 O O . ASN A 1 111 ? -4.413 -2.238 5.884 1.00 84.81 111 ASN A O 1
ATOM 831 N N . VAL A 1 112 ? -3.569 -0.256 6.525 1.00 83.94 112 VAL A N 1
ATOM 832 C CA . VAL A 1 112 ? -2.600 -0.146 5.416 1.00 83.94 112 VAL A CA 1
ATOM 833 C C . VAL A 1 112 ? -1.585 -1.291 5.457 1.00 83.94 112 VAL A C 1
ATOM 835 O O . VAL A 1 112 ? -1.403 -1.994 4.468 1.00 83.94 112 VAL A O 1
ATOM 838 N N . VAL A 1 113 ? -0.976 -1.547 6.621 1.00 83.81 113 VAL A N 1
ATOM 839 C CA . VAL A 1 113 ? 0.009 -2.631 6.767 1.00 83.81 113 VAL A CA 1
ATOM 840 C C . VAL A 1 113 ? -0.639 -3.997 6.529 1.00 83.81 113 VAL A C 1
ATOM 842 O O . VAL A 1 113 ? -0.037 -4.858 5.891 1.00 83.81 113 VAL A O 1
ATOM 845 N N . GLY A 1 114 ? -1.863 -4.213 7.017 1.00 84.75 114 GLY A N 1
ATOM 846 C CA . GLY A 1 114 ? -2.602 -5.455 6.795 1.00 84.75 114 GLY A CA 1
ATOM 847 C C . GLY A 1 114 ? -2.913 -5.705 5.318 1.00 84.75 114 GLY A C 1
ATOM 848 O O . GLY A 1 114 ? -2.704 -6.821 4.837 1.00 84.75 114 GLY A O 1
ATOM 849 N N . ALA A 1 115 ? -3.356 -4.673 4.594 1.00 86.88 115 ALA A N 1
ATOM 850 C CA . ALA A 1 115 ? -3.626 -4.741 3.159 1.00 86.88 115 ALA A CA 1
ATOM 851 C C . ALA A 1 115 ? -2.358 -5.056 2.349 1.00 86.88 115 ALA A C 1
ATOM 853 O O . ALA A 1 115 ? -2.366 -5.972 1.525 1.00 86.88 115 ALA A O 1
ATOM 854 N N . ASP A 1 116 ? -1.236 -4.397 2.650 1.00 87.12 116 ASP A N 1
ATOM 855 C CA . ASP A 1 116 ? 0.051 -4.657 1.994 1.00 87.12 116 ASP A CA 1
ATOM 856 C C . ASP A 1 116 ? 0.558 -6.082 2.251 1.00 87.12 116 ASP A C 1
ATOM 858 O O . ASP A 1 116 ? 1.045 -6.755 1.337 1.00 87.12 116 ASP A O 1
ATOM 862 N N . VAL A 1 117 ? 0.413 -6.579 3.484 1.00 88.94 117 VAL A N 1
ATOM 863 C CA . VAL A 1 117 ? 0.783 -7.954 3.850 1.00 88.94 117 VAL A CA 1
ATOM 864 C C . VAL A 1 117 ? -0.086 -8.969 3.104 1.00 88.94 117 VAL A C 1
ATOM 866 O O . VAL A 1 117 ? 0.445 -9.959 2.594 1.00 88.94 117 VAL A O 1
ATOM 869 N N . LEU A 1 118 ? -1.396 -8.726 2.985 1.00 90.00 118 LEU A N 1
ATOM 870 C CA . LEU A 1 118 ? -2.288 -9.573 2.191 1.00 90.00 118 LEU A CA 1
ATOM 871 C C . LEU A 1 118 ? -1.929 -9.529 0.704 1.00 90.00 118 LEU A C 1
ATOM 873 O O . LEU A 1 118 ? -1.803 -10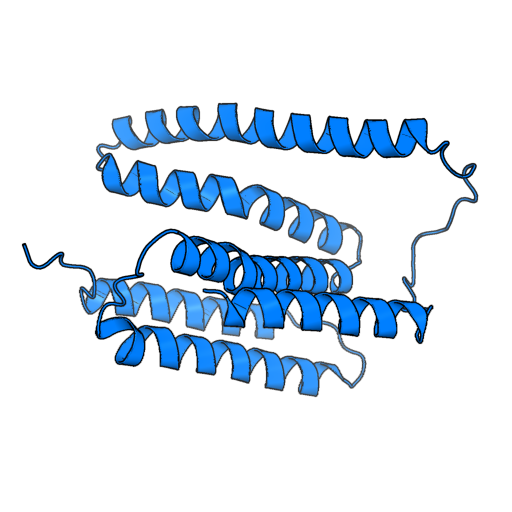.583 0.087 1.00 90.00 118 LEU A O 1
ATOM 877 N N . ASN A 1 119 ? -1.676 -8.358 0.126 1.00 88.94 119 ASN A N 1
ATOM 878 C CA . ASN A 1 119 ? -1.262 -8.251 -1.272 1.00 88.94 119 ASN A CA 1
ATOM 879 C C . ASN A 1 119 ? 0.060 -8.998 -1.524 1.00 88.94 119 ASN A C 1
ATOM 881 O O . ASN A 1 119 ? 0.161 -9.808 -2.448 1.00 88.94 119 ASN A O 1
ATOM 885 N N . CYS A 1 120 ? 1.053 -8.830 -0.651 1.00 88.25 120 CYS A N 1
ATOM 886 C CA . CYS A 1 120 ? 2.347 -9.493 -0.797 1.00 88.25 120 CYS A CA 1
ATOM 887 C C . CYS A 1 120 ? 2.287 -11.012 -0.589 1.00 88.25 120 CYS A C 1
ATOM 889 O O . CYS A 1 120 ? 2.971 -11.755 -1.289 1.00 88.25 120 CYS A O 1
ATOM 891 N N . LEU A 1 121 ? 1.516 -11.502 0.384 1.00 90.56 121 LEU A N 1
ATOM 892 C CA . LEU A 1 121 ? 1.513 -12.926 0.730 1.00 90.56 121 LEU A CA 1
ATOM 893 C C . LEU A 1 121 ? 0.411 -13.708 0.021 1.00 90.56 121 LEU A C 1
ATOM 895 O O . LEU A 1 121 ? 0.665 -14.803 -0.480 1.00 90.56 121 LEU A O 1
ATOM 899 N N . PHE A 1 122 ? -0.804 -13.161 -0.024 1.00 91.50 122 PHE A N 1
ATOM 900 C CA . PHE A 1 122 ? -1.950 -13.811 -0.644 1.00 91.50 122 PHE A CA 1
ATOM 901 C C . PHE A 1 122 ? -1.950 -13.621 -2.156 1.00 91.50 122 PHE A C 1
ATOM 903 O O . PHE A 1 122 ? -1.923 -14.619 -2.868 1.00 91.50 122 PHE A O 1
ATOM 910 N N . VAL A 1 123 ? -1.941 -12.382 -2.662 1.00 89.19 123 VAL A N 1
ATOM 911 C CA . VAL A 1 123 ? -2.087 -12.135 -4.110 1.00 89.19 123 VAL A CA 1
ATOM 912 C C . VAL A 1 123 ? -0.889 -12.697 -4.874 1.00 89.19 123 VAL A C 1
ATOM 914 O O . VAL A 1 123 ? -1.073 -13.517 -5.773 1.00 89.19 123 VAL A O 1
ATOM 917 N N . ILE A 1 124 ? 0.343 -12.357 -4.473 1.00 88.88 124 ILE A N 1
ATOM 918 C CA . ILE A 1 124 ? 1.557 -12.916 -5.101 1.00 88.88 124 ILE A CA 1
ATOM 919 C C . ILE A 1 124 ? 1.657 -14.426 -4.846 1.00 88.88 124 ILE A C 1
ATOM 921 O O . ILE A 1 124 ? 2.014 -15.186 -5.746 1.00 88.88 124 ILE A O 1
ATOM 925 N N . GLY A 1 125 ? 1.330 -14.888 -3.634 1.00 88.94 125 GLY A N 1
ATOM 926 C CA . GLY A 1 125 ? 1.362 -16.307 -3.283 1.00 88.94 125 GLY A CA 1
ATOM 927 C C . GLY A 1 125 ? 0.435 -17.149 -4.152 1.00 88.94 125 GLY A C 1
ATOM 928 O O . GLY A 1 125 ? 0.884 -18.150 -4.712 1.00 88.94 125 GLY A O 1
ATOM 929 N N . ALA A 1 126 ? -0.816 -16.719 -4.306 1.00 90.69 126 ALA A N 1
ATOM 930 C CA . ALA A 1 126 ? -1.827 -17.358 -5.137 1.00 90.69 126 ALA A CA 1
ATOM 931 C C . ALA A 1 126 ? -1.474 -17.266 -6.627 1.00 90.69 126 ALA A C 1
ATOM 933 O O . ALA A 1 126 ? -1.495 -18.289 -7.311 1.00 90.69 126 ALA A O 1
ATOM 934 N N . ALA A 1 127 ? -1.058 -16.092 -7.117 1.00 90.00 127 ALA A N 1
ATOM 935 C CA . ALA A 1 127 ? -0.626 -15.916 -8.505 1.00 90.00 127 ALA A CA 1
ATOM 936 C C . ALA A 1 127 ? 0.540 -16.853 -8.857 1.00 90.00 127 ALA A C 1
ATOM 938 O O . ALA A 1 127 ? 0.490 -17.538 -9.872 1.00 90.00 127 ALA A O 1
ATOM 939 N N . ALA A 1 128 ? 1.532 -16.973 -7.968 1.00 88.62 128 ALA A N 1
ATOM 940 C CA . ALA A 1 128 ? 2.679 -17.863 -8.136 1.00 88.62 128 ALA A CA 1
ATOM 941 C C . ALA A 1 128 ? 2.353 -19.362 -7.994 1.00 88.62 128 ALA A C 1
ATOM 943 O O . ALA A 1 128 ? 3.215 -20.190 -8.282 1.00 88.62 128 ALA A O 1
ATOM 944 N N . VAL A 1 129 ? 1.190 -19.731 -7.443 1.00 89.81 129 VAL A N 1
ATOM 945 C CA . VAL A 1 129 ? 0.682 -21.117 -7.496 1.00 89.81 129 VAL A CA 1
ATOM 946 C C . VAL A 1 129 ? -0.047 -21.355 -8.815 1.00 89.81 129 VAL A C 1
ATOM 948 O O . VAL A 1 129 ? 0.096 -22.427 -9.394 1.00 89.81 129 VAL A O 1
ATOM 951 N N . ALA A 1 130 ? -0.809 -20.367 -9.288 1.00 90.06 130 ALA A N 1
ATOM 952 C CA . ALA A 1 130 ? -1.585 -20.471 -10.517 1.00 90.06 130 ALA A CA 1
ATOM 953 C C . ALA A 1 130 ? -0.709 -20.479 -11.782 1.00 90.06 130 ALA A C 1
ATOM 955 O O . ALA A 1 130 ? -0.999 -21.221 -12.716 1.00 90.06 130 ALA A O 1
ATOM 956 N N . SER A 1 131 ? 0.354 -19.671 -11.825 1.00 85.81 131 SER A N 1
ATOM 957 C CA . SER A 1 131 ? 1.260 -19.576 -12.973 1.00 85.81 131 SER A CA 1
ATOM 958 C C . SER A 1 131 ? 2.674 -19.155 -12.539 1.00 85.81 131 SER A C 1
ATOM 960 O O . SER A 1 131 ? 2.814 -18.405 -11.567 1.00 85.81 131 SER A O 1
ATOM 962 N N . PRO A 1 132 ? 3.746 -19.599 -13.229 1.00 79.31 132 PRO A N 1
ATOM 963 C CA . PRO A 1 132 ? 5.093 -19.100 -12.980 1.00 79.31 132 PRO A CA 1
ATOM 964 C C . PRO A 1 132 ? 5.161 -17.583 -13.200 1.00 79.31 132 PRO A C 1
ATOM 966 O O . PRO A 1 132 ? 4.909 -17.088 -14.298 1.00 79.31 132 PRO A O 1
ATOM 969 N N . LEU A 1 133 ? 5.522 -16.839 -12.154 1.00 78.88 133 LEU A N 1
ATOM 970 C CA . LEU A 1 133 ? 5.740 -15.398 -12.254 1.00 78.88 133 LEU A CA 1
ATOM 971 C C . LEU A 1 133 ? 7.098 -15.135 -12.914 1.00 78.88 133 LEU A C 1
ATOM 973 O O . LEU A 1 133 ? 8.140 -15.494 -12.363 1.00 78.88 133 LEU A O 1
ATOM 977 N N . ALA A 1 134 ? 7.090 -14.485 -14.076 1.00 77.88 134 ALA A N 1
ATOM 978 C CA . ALA A 1 134 ? 8.301 -13.953 -14.687 1.00 77.88 134 ALA A CA 1
ATOM 979 C C . ALA A 1 134 ? 8.713 -12.671 -13.946 1.00 77.88 134 ALA A C 1
ATOM 981 O O . ALA A 1 134 ? 8.018 -11.658 -14.014 1.00 77.88 134 ALA A O 1
ATOM 982 N N . ILE A 1 135 ? 9.825 -12.720 -13.209 1.00 76.50 135 ILE A N 1
ATOM 983 C CA . ILE A 1 135 ? 10.346 -11.565 -12.467 1.00 76.50 135 ILE A CA 1
ATOM 984 C C . ILE A 1 135 ? 11.387 -10.857 -13.346 1.00 76.50 135 ILE A C 1
ATOM 986 O O . ILE A 1 135 ? 12.409 -11.466 -13.670 1.00 76.50 135 ILE A O 1
ATOM 990 N N . PRO A 1 136 ? 11.172 -9.588 -13.734 1.00 76.06 136 PRO A N 1
ATOM 991 C CA . PRO A 1 136 ? 12.147 -8.843 -14.522 1.00 76.06 136 PRO A CA 1
ATOM 992 C C . PRO A 1 136 ? 13.419 -8.575 -13.704 1.00 76.06 136 PRO A C 1
ATOM 994 O O . PRO A 1 136 ? 13.350 -8.285 -12.511 1.00 76.06 136 PRO A O 1
ATOM 997 N N . ALA A 1 137 ? 14.593 -8.607 -14.343 1.00 72.94 137 ALA A N 1
ATOM 998 C CA . ALA A 1 137 ? 15.883 -8.400 -13.666 1.00 72.94 137 ALA A CA 1
ATOM 999 C C . ALA A 1 137 ? 15.989 -7.032 -12.953 1.00 72.94 137 ALA A C 1
ATOM 1001 O O . ALA A 1 137 ? 16.627 -6.927 -11.904 1.00 72.94 137 ALA A O 1
ATOM 1002 N N . ASN A 1 138 ? 15.283 -6.013 -13.461 1.00 70.19 138 ASN A N 1
ATOM 1003 C CA . ASN A 1 138 ? 15.186 -4.677 -12.859 1.00 70.19 138 ASN A CA 1
ATOM 1004 C C . ASN A 1 138 ? 14.541 -4.680 -11.460 1.00 70.19 138 ASN A C 1
ATOM 1006 O O . ASN A 1 138 ? 14.737 -3.746 -10.681 1.00 70.19 138 ASN A O 1
ATOM 1010 N N . PHE A 1 139 ? 13.806 -5.743 -11.110 1.00 75.56 139 PHE A N 1
ATOM 1011 C CA . PHE A 1 139 ? 13.243 -5.928 -9.775 1.00 75.56 139 PHE A CA 1
ATOM 1012 C C . PHE A 1 139 ? 14.319 -5.905 -8.686 1.00 75.56 139 PHE A C 1
ATOM 1014 O O . PHE A 1 139 ? 14.154 -5.232 -7.671 1.00 75.56 139 PHE A O 1
ATOM 1021 N N . PHE A 1 140 ? 15.446 -6.582 -8.908 1.00 75.62 140 PHE A N 1
ATOM 1022 C CA . PHE A 1 140 ? 16.486 -6.725 -7.887 1.00 75.62 140 PHE A CA 1
ATOM 1023 C C . PHE A 1 140 ? 17.374 -5.488 -7.734 1.00 75.62 140 PHE A C 1
ATOM 1025 O O . PHE A 1 140 ? 17.916 -5.265 -6.655 1.00 75.62 140 PHE A O 1
ATOM 1032 N N . THR A 1 141 ? 17.525 -4.681 -8.784 1.00 74.31 141 THR A N 1
ATOM 1033 C CA . THR A 1 141 ? 18.422 -3.516 -8.786 1.00 74.31 141 THR A CA 1
ATOM 1034 C C . THR A 1 141 ? 17.724 -2.217 -8.402 1.00 74.31 141 THR A C 1
ATOM 1036 O O . THR A 1 141 ? 18.339 -1.391 -7.735 1.00 74.31 141 THR A O 1
ATOM 1039 N N . PHE A 1 142 ? 16.453 -2.037 -8.776 1.00 74.69 142 PHE A N 1
ATOM 1040 C CA . PHE A 1 142 ? 15.704 -0.806 -8.497 1.00 74.69 142 PHE A CA 1
ATOM 1041 C C . PHE A 1 142 ? 14.600 -1.004 -7.461 1.00 74.69 142 PHE A C 1
ATOM 1043 O O . PHE A 1 142 ? 14.594 -0.334 -6.431 1.00 74.69 142 PHE A O 1
ATOM 1050 N N . HIS A 1 143 ? 13.684 -1.944 -7.692 1.00 80.25 143 HIS A N 1
ATOM 1051 C CA . HIS A 1 143 ? 12.493 -2.081 -6.848 1.00 80.25 143 HIS A CA 1
ATOM 1052 C C . HIS A 1 143 ? 12.826 -2.609 -5.444 1.00 80.25 143 HIS A C 1
ATOM 1054 O O . HIS A 1 143 ? 12.331 -2.089 -4.441 1.00 80.25 143 HIS A O 1
ATOM 1060 N N . PHE A 1 144 ? 13.707 -3.608 -5.357 1.00 83.25 144 PHE A N 1
ATOM 1061 C CA . PHE A 1 144 ? 14.074 -4.242 -4.095 1.00 83.25 144 PHE A CA 1
ATOM 1062 C C . PHE A 1 144 ? 14.830 -3.296 -3.135 1.00 83.25 144 PHE A C 1
ATOM 1064 O O . PHE A 1 144 ? 14.423 -3.198 -1.974 1.00 83.25 144 PHE A O 1
ATOM 1071 N N . PRO A 1 145 ? 15.849 -2.519 -3.564 1.00 84.38 145 PRO A N 1
ATOM 1072 C CA . PRO A 1 145 ? 16.491 -1.540 -2.684 1.00 84.38 145 PRO A CA 1
ATOM 1073 C C . PRO A 1 145 ? 15.542 -0.438 -2.205 1.00 84.38 145 PRO A C 1
ATOM 1075 O O . PRO A 1 145 ? 15.577 -0.080 -1.028 1.00 84.38 145 PRO A O 1
ATOM 1078 N N . THR A 1 146 ? 14.655 0.073 -3.068 1.00 84.06 146 THR A N 1
ATOM 1079 C CA . THR A 1 146 ? 13.669 1.086 -2.659 1.00 84.06 146 THR A CA 1
ATOM 1080 C C . THR A 1 146 ? 12.704 0.538 -1.606 1.00 84.06 146 THR A C 1
ATOM 1082 O O . THR A 1 146 ? 12.454 1.212 -0.605 1.00 84.06 146 THR A O 1
ATOM 1085 N N . MET A 1 147 ? 12.234 -0.705 -1.760 1.00 85.06 147 MET A N 1
ATOM 1086 C CA . MET A 1 147 ? 11.407 -1.373 -0.748 1.00 85.06 147 MET A CA 1
ATOM 1087 C C . MET A 1 147 ? 12.125 -1.450 0.609 1.00 85.06 147 MET A C 1
ATOM 1089 O O . MET A 1 147 ? 11.527 -1.138 1.641 1.00 85.06 147 MET A O 1
ATOM 1093 N N . LEU A 1 148 ? 13.415 -1.802 0.622 1.00 86.38 148 LEU A N 1
ATOM 1094 C CA . LEU A 1 148 ? 14.208 -1.850 1.854 1.00 86.38 148 LEU A CA 1
ATOM 1095 C C . LEU A 1 148 ? 14.380 -0.471 2.502 1.00 86.38 148 LEU A C 1
ATOM 1097 O O . LEU A 1 148 ? 14.289 -0.368 3.725 1.00 86.38 148 LEU A O 1
ATOM 1101 N N . ILE A 1 149 ? 14.582 0.589 1.714 1.00 86.69 149 ILE A N 1
ATOM 1102 C CA . ILE A 1 149 ? 14.688 1.968 2.221 1.00 86.69 149 ILE A CA 1
ATOM 1103 C C . ILE A 1 149 ? 13.385 2.397 2.904 1.00 86.69 149 ILE A C 1
ATOM 1105 O O . ILE A 1 149 ? 13.421 2.978 3.994 1.00 86.69 149 ILE A O 1
ATOM 1109 N N . ILE A 1 150 ? 12.236 2.097 2.292 1.00 86.44 150 ILE A N 1
ATOM 1110 C CA . ILE A 1 150 ? 10.918 2.411 2.859 1.00 86.44 150 ILE A CA 1
ATOM 1111 C C . ILE A 1 150 ? 10.708 1.627 4.158 1.00 86.44 150 ILE A C 1
ATOM 1113 O O . ILE A 1 150 ? 10.356 2.221 5.178 1.00 86.44 150 ILE A O 1
ATOM 1117 N N . LEU A 1 151 ? 10.994 0.321 4.155 1.00 85.12 151 LEU A N 1
ATOM 1118 C CA . LEU A 1 151 ? 10.856 -0.540 5.333 1.00 85.12 151 LEU A CA 1
ATOM 1119 C C . LEU A 1 151 ? 11.755 -0.074 6.487 1.00 85.12 151 LEU A C 1
ATOM 1121 O O . LEU A 1 151 ? 11.323 -0.014 7.640 1.00 85.12 151 LEU A O 1
ATOM 1125 N N . TYR A 1 152 ? 13.001 0.290 6.179 1.00 86.50 152 TYR A N 1
ATOM 1126 C CA . TYR A 1 152 ? 13.946 0.819 7.155 1.00 86.50 152 TYR A CA 1
ATOM 1127 C C . TYR A 1 152 ? 13.476 2.164 7.718 1.00 86.50 152 TYR A C 1
ATOM 1129 O O . TYR A 1 152 ? 13.477 2.351 8.933 1.00 86.50 152 TYR A O 1
ATOM 1137 N N . SER A 1 153 ? 12.992 3.066 6.858 1.00 84.38 153 SER A N 1
ATOM 1138 C CA . SER A 1 153 ? 12.417 4.351 7.277 1.00 84.38 153 SER A CA 1
ATOM 1139 C C . SER A 1 153 ? 11.224 4.145 8.216 1.00 84.38 153 SER A C 1
ATOM 1141 O O . SER A 1 153 ? 11.166 4.760 9.279 1.00 84.38 153 SER A O 1
ATOM 1143 N N . PHE A 1 154 ? 10.323 3.208 7.893 1.00 80.81 154 PHE A N 1
ATOM 1144 C CA . PHE A 1 154 ? 9.208 2.818 8.764 1.00 80.81 154 PHE A CA 1
ATOM 1145 C C . PHE A 1 154 ? 9.689 2.293 10.122 1.00 80.81 154 PHE A C 1
ATOM 1147 O O . PHE A 1 154 ? 9.183 2.709 11.163 1.00 80.81 154 PHE A O 1
ATOM 1154 N N . ARG A 1 155 ? 10.703 1.419 10.131 1.00 82.56 155 ARG A N 1
ATOM 1155 C CA . ARG A 1 155 ? 11.327 0.894 11.358 1.00 82.56 155 ARG A CA 1
ATOM 1156 C C . ARG A 1 155 ? 11.888 2.008 12.242 1.00 82.56 155 ARG A C 1
ATOM 1158 O O . ARG A 1 155 ? 11.656 1.991 13.449 1.00 82.56 155 ARG A O 1
ATOM 1165 N N . VAL A 1 156 ? 12.602 2.967 11.652 1.00 83.69 156 VAL A N 1
ATOM 1166 C CA . VAL A 1 156 ? 13.166 4.124 12.366 1.00 83.69 156 VAL A CA 1
ATOM 1167 C C . VAL A 1 156 ? 12.056 5.014 12.924 1.00 83.69 156 VAL A C 1
ATOM 1169 O O . VAL A 1 156 ? 12.133 5.438 14.075 1.00 83.69 156 VAL A O 1
ATOM 1172 N N . PHE A 1 157 ? 10.994 5.254 12.155 1.00 81.44 157 PHE A N 1
ATOM 1173 C CA . PHE A 1 157 ? 9.868 6.079 12.594 1.00 81.44 157 PHE A CA 1
ATOM 1174 C C . PHE A 1 157 ? 9.098 5.453 13.749 1.00 81.44 157 PHE A C 1
ATOM 1176 O O . PHE A 1 157 ? 8.836 6.143 14.729 1.00 81.44 157 PHE A O 1
ATOM 1183 N N . ILE A 1 158 ? 8.830 4.147 13.698 1.00 75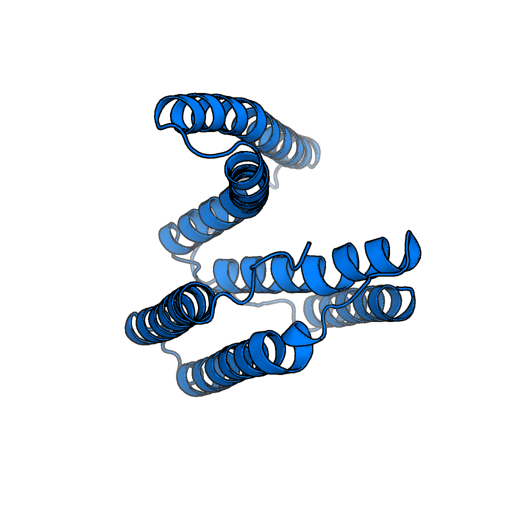.69 158 ILE A N 1
ATOM 1184 C CA . ILE A 1 158 ? 8.200 3.422 14.810 1.00 75.69 158 ILE A CA 1
ATOM 1185 C C . ILE A 1 158 ? 9.067 3.507 16.076 1.00 75.69 158 ILE A C 1
ATOM 1187 O O . ILE A 1 158 ? 8.540 3.689 17.170 1.00 75.69 158 ILE A O 1
ATOM 1191 N N . PHE A 1 159 ? 10.395 3.419 15.943 1.00 77.06 159 PHE A N 1
ATOM 1192 C CA . PHE A 1 159 ? 11.305 3.557 17.082 1.00 77.06 159 PHE A CA 1
ATOM 1193 C C . PHE A 1 159 ? 11.316 4.984 17.661 1.00 77.06 159 PHE A C 1
ATOM 1195 O O . PHE A 1 159 ? 11.279 5.137 18.876 1.00 77.06 159 PHE A O 1
ATOM 1202 N N . MET A 1 160 ? 11.298 6.022 16.815 1.00 71.75 160 MET A N 1
ATOM 1203 C CA . MET A 1 160 ? 11.235 7.435 17.235 1.00 71.75 160 MET A CA 1
ATOM 1204 C C . MET A 1 160 ? 9.888 7.848 17.847 1.00 71.75 160 MET A C 1
ATOM 1206 O O . MET A 1 160 ? 9.830 8.786 18.634 1.00 71.75 160 MET A O 1
ATOM 1210 N N . THR A 1 161 ? 8.800 7.182 17.470 1.00 69.56 161 THR A N 1
ATOM 1211 C CA . THR A 1 161 ? 7.429 7.450 17.947 1.00 69.56 161 THR A CA 1
ATOM 1212 C C . THR A 1 161 ? 7.134 6.722 19.272 1.00 69.56 161 THR A C 1
ATOM 1214 O O . THR A 1 161 ? 6.105 6.953 19.902 1.00 69.56 161 THR A O 1
ATOM 1217 N N . LYS A 1 162 ? 8.068 5.897 19.767 1.00 62.06 162 LYS A N 1
ATOM 1218 C CA . LYS A 1 162 ? 7.917 5.120 21.007 1.00 62.06 162 LYS A CA 1
ATOM 1219 C C . LYS A 1 162 ? 7.749 5.979 22.275 1.00 62.06 162 LYS A C 1
ATOM 1221 O O . LYS A 1 162 ? 7.178 5.493 23.244 1.00 62.06 162 LYS A O 1
ATOM 1226 N N . ASP A 1 163 ? 8.143 7.252 22.232 1.00 59.00 163 ASP A N 1
ATOM 1227 C CA . ASP A 1 163 ? 8.017 8.216 23.339 1.00 59.00 163 ASP A CA 1
ATOM 1228 C C . ASP A 1 163 ? 6.636 8.918 23.412 1.00 59.00 163 ASP A C 1
ATOM 1230 O O . ASP A 1 163 ? 6.499 9.975 24.022 1.00 59.00 163 ASP A O 1
ATOM 1234 N N . GLY A 1 164 ? 5.595 8.351 22.787 1.00 56.56 164 GLY A N 1
ATOM 1235 C CA . GLY A 1 164 ? 4.196 8.782 22.963 1.00 56.56 164 GLY A CA 1
ATOM 1236 C C . GLY A 1 164 ? 3.704 9.876 22.007 1.00 56.56 164 GLY A C 1
ATOM 1237 O O . GLY A 1 164 ? 2.576 10.344 22.131 1.00 56.56 164 GLY A O 1
ATOM 1238 N N . GLY A 1 165 ? 4.512 10.284 21.027 1.00 57.28 165 GLY A N 1
ATOM 1239 C CA . GLY A 1 165 ? 4.076 11.191 19.965 1.00 57.28 165 GLY A CA 1
ATOM 1240 C C . GLY A 1 165 ? 3.670 10.416 18.718 1.00 57.28 165 GLY A C 1
ATOM 1241 O O . GLY A 1 165 ? 4.528 9.770 18.126 1.00 57.28 165 GLY A O 1
ATOM 1242 N N . GLY A 1 166 ? 2.404 10.511 18.292 1.00 65.88 166 GLY A N 1
ATOM 1243 C CA . GLY A 1 166 ? 1.916 9.930 17.032 1.00 65.88 166 GLY A CA 1
ATOM 1244 C C . GLY A 1 166 ? 2.696 10.394 15.789 1.00 65.88 166 GLY A C 1
ATOM 1245 O O . GLY A 1 166 ? 3.588 11.244 15.866 1.00 65.88 166 GLY A O 1
ATOM 1246 N N . PHE A 1 167 ? 2.370 9.835 14.618 1.00 70.69 167 PHE A N 1
ATOM 1247 C CA . PHE A 1 167 ? 3.085 10.148 13.375 1.00 70.69 167 PHE A CA 1
ATOM 1248 C C . PHE A 1 167 ? 3.102 11.660 13.089 1.00 70.69 167 PHE A C 1
ATOM 1250 O O . PHE A 1 167 ? 2.064 12.308 12.945 1.00 70.69 167 PHE A O 1
ATOM 1257 N N . LYS A 1 168 ? 4.301 12.242 12.988 1.00 79.25 168 LYS A N 1
ATOM 1258 C CA . LYS A 1 168 ? 4.487 13.674 12.717 1.00 79.25 168 LYS A CA 1
ATOM 1259 C C . LYS A 1 168 ? 4.344 13.944 11.219 1.00 79.25 168 LYS A C 1
ATOM 1261 O O . LYS A 1 168 ? 4.816 13.166 10.394 1.00 79.25 168 LYS A O 1
ATOM 1266 N N . ARG A 1 169 ? 3.807 15.116 10.849 1.00 81.56 169 ARG A N 1
ATOM 1267 C CA . ARG A 1 169 ? 3.650 15.556 9.439 1.00 81.56 169 ARG A CA 1
ATOM 1268 C C . ARG A 1 169 ? 4.956 15.467 8.633 1.00 81.56 169 ARG A C 1
ATOM 1270 O O . ARG A 1 16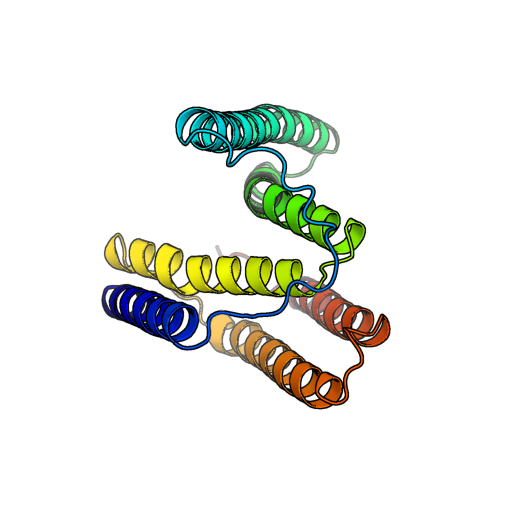9 ? 4.925 15.169 7.445 1.00 81.56 169 ARG A O 1
ATOM 1277 N N . TRP A 1 170 ? 6.101 15.659 9.293 1.00 81.88 170 TRP A N 1
ATOM 1278 C CA . TRP A 1 170 ? 7.428 15.513 8.688 1.00 81.88 170 TRP A CA 1
ATOM 1279 C C . TRP A 1 170 ? 7.755 14.077 8.240 1.00 81.88 170 TRP A C 1
ATOM 1281 O O . TRP A 1 170 ? 8.347 13.893 7.182 1.00 81.88 170 TRP A O 1
ATOM 1291 N N . GLN A 1 171 ? 7.329 13.052 8.990 1.00 84.31 171 GLN A N 1
ATOM 1292 C CA . GLN A 1 171 ? 7.534 11.644 8.613 1.00 84.31 171 GLN A CA 1
ATOM 1293 C C . GLN A 1 171 ? 6.755 11.303 7.334 1.00 84.31 171 GLN A C 1
ATOM 1295 O O . GLN A 1 171 ? 7.279 10.637 6.444 1.00 84.31 171 GLN A O 1
ATOM 1300 N N . GLY A 1 172 ? 5.531 11.830 7.212 1.00 82.38 172 GLY A N 1
ATOM 1301 C CA . GLY A 1 172 ? 4.735 11.720 5.989 1.00 82.38 172 GLY A CA 1
ATOM 1302 C C . GLY A 1 172 ? 5.381 12.441 4.804 1.00 82.38 172 GLY A C 1
ATOM 1303 O O . GLY A 1 172 ? 5.475 11.869 3.723 1.00 82.38 172 GLY A O 1
ATOM 1304 N N . ALA A 1 173 ? 5.897 13.659 5.011 1.00 87.69 173 ALA A N 1
ATOM 1305 C CA . ALA A 1 173 ? 6.609 14.398 3.967 1.00 87.69 173 ALA A CA 1
ATOM 1306 C C . ALA A 1 173 ? 7.863 13.651 3.476 1.00 87.69 173 ALA A C 1
ATOM 1308 O O . ALA A 1 173 ? 8.118 13.609 2.274 1.00 87.69 173 ALA A O 1
ATOM 1309 N N . TRP A 1 174 ? 8.613 13.015 4.382 1.00 88.25 174 TRP A N 1
ATOM 1310 C CA . TRP A 1 174 ? 9.762 12.175 4.035 1.00 88.25 174 TRP A CA 1
ATOM 1311 C C . TRP A 1 174 ? 9.370 10.969 3.170 1.00 88.25 174 TRP A C 1
ATOM 1313 O O . TRP A 1 174 ? 9.950 10.762 2.105 1.00 88.25 174 TRP A O 1
ATOM 1323 N N . LEU A 1 175 ? 8.351 10.207 3.586 1.00 85.44 175 LEU A N 1
ATOM 1324 C CA . LEU A 1 175 ? 7.842 9.055 2.828 1.00 85.44 175 LEU A CA 1
ATOM 1325 C C . LEU A 1 175 ? 7.332 9.467 1.442 1.00 85.44 175 LEU A C 1
ATOM 1327 O O . LEU A 1 175 ? 7.658 8.825 0.446 1.00 85.44 175 LEU A O 1
ATOM 1331 N N . LEU A 1 176 ? 6.591 10.574 1.370 1.00 87.44 176 LEU A N 1
ATOM 1332 C CA . LEU A 1 176 ? 6.078 11.115 0.115 1.00 87.44 176 LEU A CA 1
ATOM 1333 C C . LEU A 1 176 ? 7.217 11.585 -0.797 1.00 87.44 176 LEU A C 1
ATOM 1335 O O . LEU A 1 176 ? 7.174 11.346 -1.999 1.00 87.44 176 LEU A O 1
ATOM 1339 N N . SER A 1 177 ? 8.268 12.183 -0.233 1.00 89.31 177 SER A N 1
ATOM 1340 C CA . SER A 1 177 ? 9.454 12.599 -0.991 1.00 89.31 177 SER A CA 1
ATOM 1341 C C . SER A 1 177 ? 10.178 11.398 -1.597 1.00 89.31 177 SER A C 1
ATOM 1343 O O . SER A 1 177 ? 10.504 11.426 -2.779 1.00 89.31 177 SER A O 1
ATOM 1345 N N . ILE A 1 178 ? 10.373 10.317 -0.831 1.00 87.12 178 ILE A N 1
ATOM 1346 C CA . ILE A 1 178 ? 10.951 9.067 -1.352 1.00 87.12 178 ILE A CA 1
ATOM 1347 C C . ILE A 1 178 ? 10.084 8.502 -2.480 1.00 87.12 178 ILE A C 1
ATOM 1349 O O . ILE A 1 178 ? 10.622 8.113 -3.513 1.00 87.12 178 ILE A O 1
ATOM 1353 N N . TYR A 1 179 ? 8.760 8.490 -2.312 1.00 84.19 179 TYR A N 1
ATOM 1354 C CA . TYR A 1 179 ? 7.835 8.026 -3.346 1.00 84.19 179 TYR A CA 1
ATOM 1355 C C . TYR A 1 179 ? 7.922 8.872 -4.627 1.00 84.19 179 TYR A C 1
ATOM 1357 O O . TYR A 1 179 ? 8.054 8.318 -5.716 1.00 84.19 179 TYR A O 1
ATOM 1365 N N . LEU A 1 180 ? 7.928 10.204 -4.515 1.00 87.56 180 LEU A N 1
ATOM 1366 C CA . LEU A 1 180 ? 8.070 11.100 -5.668 1.00 87.56 180 LEU A CA 1
ATOM 1367 C C . LEU A 1 180 ? 9.423 10.932 -6.367 1.00 87.56 180 LEU A C 1
ATOM 1369 O O . LEU A 1 180 ? 9.471 10.885 -7.593 1.00 87.56 180 LEU A O 1
ATOM 1373 N N . ILE A 1 181 ? 10.512 10.811 -5.602 1.00 87.44 181 ILE A N 1
ATOM 1374 C CA . ILE A 1 181 ? 11.852 10.552 -6.144 1.00 87.44 181 ILE A CA 1
ATOM 1375 C C . ILE A 1 181 ? 11.871 9.207 -6.869 1.00 87.44 181 ILE A C 1
ATOM 1377 O O . ILE A 1 181 ? 12.416 9.120 -7.964 1.00 87.44 181 ILE A O 1
ATOM 1381 N N . TYR A 1 182 ? 11.256 8.175 -6.294 1.00 84.12 182 TYR A N 1
ATOM 1382 C CA . TYR A 1 182 ? 11.147 6.859 -6.913 1.00 84.12 182 TYR A CA 1
ATOM 1383 C C . TYR A 1 182 ? 10.388 6.919 -8.247 1.00 84.12 182 TYR A C 1
ATOM 1385 O O . TYR A 1 182 ? 10.906 6.439 -9.252 1.00 84.12 182 TYR A O 1
ATOM 1393 N N . VAL A 1 183 ? 9.218 7.570 -8.291 1.00 81.19 183 VAL A N 1
ATOM 1394 C CA . VAL A 1 183 ? 8.435 7.741 -9.529 1.00 81.19 183 VAL A CA 1
ATOM 1395 C C . VAL A 1 183 ? 9.222 8.539 -10.572 1.00 81.19 183 VAL A C 1
ATOM 1397 O O . VAL A 1 183 ? 9.281 8.145 -11.736 1.00 81.19 183 VAL A O 1
ATOM 1400 N N . ALA A 1 184 ? 9.874 9.631 -10.165 1.00 82.56 184 ALA A N 1
ATOM 1401 C CA . ALA A 1 184 ? 10.689 10.442 -11.061 1.00 82.56 184 ALA A CA 1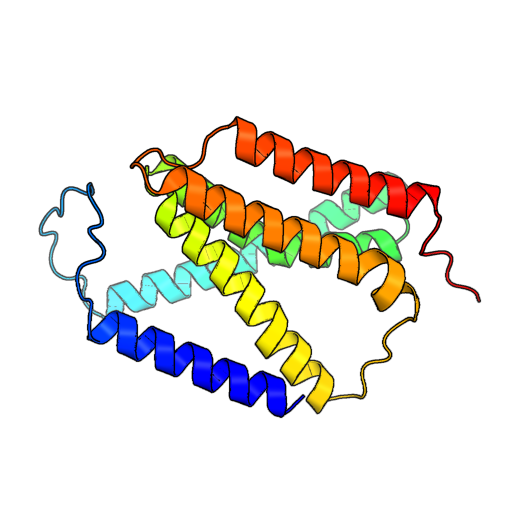
ATOM 1402 C C . ALA A 1 184 ? 11.884 9.651 -11.611 1.00 82.56 184 ALA A C 1
ATOM 1404 O O . ALA A 1 184 ? 12.112 9.660 -12.816 1.00 82.56 184 ALA A O 1
ATOM 1405 N N . LEU A 1 185 ? 12.623 8.929 -10.763 1.00 81.44 185 LEU A N 1
ATOM 1406 C CA . LEU A 1 185 ? 13.741 8.088 -11.193 1.00 81.44 185 LEU A CA 1
ATOM 1407 C C . LEU A 1 185 ? 13.278 6.981 -12.136 1.00 81.44 185 LEU A C 1
ATOM 1409 O O . LEU A 1 185 ? 13.923 6.763 -13.155 1.00 81.44 185 LEU A O 1
ATOM 1413 N N . GLN A 1 186 ? 12.155 6.324 -11.844 1.00 76.38 186 GLN A N 1
ATOM 1414 C CA . GLN A 1 186 ? 11.581 5.302 -12.717 1.00 76.38 186 GLN A CA 1
ATOM 1415 C C . GLN A 1 186 ? 11.234 5.872 -14.102 1.00 76.38 186 GLN A C 1
ATOM 1417 O O . GLN A 1 186 ? 11.525 5.233 -15.114 1.00 76.38 186 GLN A O 1
ATOM 1422 N N . TYR A 1 187 ? 10.666 7.082 -14.145 1.00 74.06 187 TYR A N 1
ATOM 1423 C CA . TYR A 1 187 ? 10.339 7.792 -15.380 1.00 74.06 187 TYR A CA 1
ATOM 1424 C C . TYR A 1 187 ? 11.593 8.223 -16.161 1.00 74.06 187 TYR A C 1
ATOM 1426 O O . TYR A 1 187 ? 11.710 7.929 -17.348 1.00 74.06 187 TYR A O 1
ATOM 1434 N N . TYR A 1 188 ? 12.565 8.867 -15.504 1.00 74.38 188 TYR A N 1
ATOM 1435 C CA . TYR A 1 188 ? 13.794 9.359 -16.144 1.00 74.38 188 TYR A CA 1
ATOM 1436 C C . TYR A 1 188 ? 14.722 8.241 -16.618 1.00 74.38 188 TYR A C 1
ATOM 1438 O O . TYR A 1 188 ? 15.335 8.357 -17.677 1.00 74.38 188 TYR A O 1
ATOM 1446 N N . LEU A 1 189 ? 14.835 7.163 -15.844 1.00 67.69 189 LEU A N 1
ATOM 1447 C CA . LEU A 1 189 ? 15.664 6.011 -16.196 1.00 67.69 189 LEU A CA 1
ATOM 1448 C C . LEU A 1 189 ? 14.961 5.061 -17.171 1.00 67.69 189 LEU A C 1
ATOM 1450 O O . LEU A 1 189 ? 15.559 4.065 -17.569 1.00 67.69 189 LEU A O 1
ATOM 1454 N N . ASN A 1 190 ? 13.722 5.376 -17.571 1.00 59.88 190 ASN A N 1
ATOM 1455 C CA . ASN A 1 190 ? 12.942 4.633 -18.554 1.00 59.88 190 ASN A CA 1
ATOM 1456 C C . ASN A 1 190 ? 12.930 3.120 -18.260 1.00 59.88 190 ASN A C 1
ATOM 1458 O O . ASN A 1 190 ? 13.066 2.293 -19.160 1.00 59.88 190 ASN A O 1
ATOM 1462 N N . VAL A 1 191 ? 12.777 2.744 -16.979 1.00 55.59 191 VAL A N 1
ATOM 1463 C CA . VAL A 1 191 ? 12.777 1.343 -16.485 1.00 55.59 191 VAL A CA 1
ATOM 1464 C C . VAL A 1 191 ? 11.449 0.645 -16.838 1.00 55.59 191 VAL A C 1
ATOM 1466 O O . VAL A 1 191 ? 10.832 -0.057 -16.044 1.00 55.59 191 VAL A O 1
ATOM 1469 N N . GLY A 1 192 ? 10.975 0.896 -18.052 1.00 46.00 192 GLY A N 1
ATOM 1470 C CA . GLY A 1 192 ? 9.677 0.525 -18.582 1.00 46.00 192 GLY A CA 1
ATOM 1471 C C . GLY A 1 192 ? 9.560 0.729 -20.092 1.00 46.00 192 GLY A C 1
ATOM 1472 O O . GLY A 1 192 ? 8.458 0.557 -20.610 1.00 46.00 192 GLY A O 1
ATOM 1473 N N . THR A 1 193 ? 10.643 1.029 -20.834 1.00 40.09 193 THR A N 1
ATOM 1474 C CA . THR A 1 193 ? 10.635 0.656 -22.251 1.00 40.09 193 THR A CA 1
ATOM 1475 C C . THR A 1 193 ? 10.576 -0.859 -22.299 1.00 40.09 193 THR A C 1
ATOM 1477 O O . THR A 1 193 ? 11.562 -1.562 -22.084 1.00 40.09 193 THR A O 1
ATOM 1480 N N . VAL A 1 194 ? 9.363 -1.352 -22.532 1.00 42.50 194 VAL A N 1
ATOM 1481 C CA . VAL A 1 194 ? 9.105 -2.643 -23.148 1.00 42.50 194 VAL A CA 1
ATOM 1482 C C . VAL A 1 194 ? 10.098 -2.753 -24.297 1.00 42.50 194 VAL A C 1
ATOM 1484 O O . VAL A 1 194 ? 9.969 -2.081 -25.318 1.00 42.50 194 VAL A O 1
ATOM 1487 N N . GLN A 1 195 ? 11.161 -3.516 -24.069 1.00 32.75 195 GLN A N 1
ATOM 1488 C CA . GLN A 1 195 ? 12.051 -3.942 -25.125 1.00 32.75 195 GLN A CA 1
ATOM 1489 C C . GLN A 1 195 ? 11.226 -4.971 -25.895 1.00 32.75 195 GLN A C 1
ATOM 1491 O O . GLN A 1 195 ? 11.078 -6.110 -25.453 1.00 32.75 195 GLN A O 1
ATOM 1496 N N . SER A 1 196 ? 10.551 -4.474 -26.935 1.00 34.34 196 SER A N 1
ATOM 1497 C CA . SER A 1 196 ? 9.915 -5.260 -27.991 1.00 34.34 196 SER A CA 1
ATOM 1498 C C . SER A 1 196 ? 10.866 -6.319 -28.526 1.00 34.34 196 SER A C 1
ATOM 1500 O O . SER A 1 196 ? 12.039 -5.934 -28.758 1.00 34.34 196 SER A O 1
#

Radius of gyration: 20.38 Å; chains: 1; bounding box: 47×38×54 Å